Protein AF-A0A428QJS6-F1 (afdb_monomer_lite)

Radius of gyration: 20.83 Å; chains: 1; bounding box: 56×31×65 Å

Structure (mmCIF, N/CA/C/O backbone):
data_AF-A0A428QJS6-F1
#
_entry.id   AF-A0A428QJS6-F1
#
loop_
_atom_site.group_PDB
_atom_site.id
_atom_site.type_symbol
_atom_site.label_atom_id
_atom_site.label_alt_id
_atom_site.label_comp_id
_atom_site.label_asym_id
_atom_site.label_entity_id
_atom_site.label_seq_id
_atom_site.pdbx_PDB_ins_code
_atom_site.Cartn_x
_atom_site.Cartn_y
_atom_site.Cartn_z
_atom_site.occupancy
_atom_site.B_iso_or_equiv
_atom_site.auth_seq_id
_atom_site.auth_comp_id
_atom_site.auth_asym_id
_atom_site.auth_atom_id
_atom_site.pdbx_PDB_model_num
ATOM 1 N N . MET A 1 1 ? 18.950 1.962 33.961 1.00 38.38 1 MET A N 1
ATOM 2 C CA . MET A 1 1 ? 17.776 2.787 33.592 1.00 38.38 1 MET A CA 1
ATOM 3 C C . MET A 1 1 ? 16.625 1.883 33.140 1.00 38.38 1 MET A C 1
ATOM 5 O O . MET A 1 1 ? 16.664 1.344 32.053 1.00 38.38 1 MET A O 1
ATOM 9 N N . ASN A 1 2 ? 15.651 1.668 34.032 1.00 37.81 2 ASN A N 1
ATOM 10 C CA . ASN A 1 2 ? 14.217 1.417 33.795 1.00 37.81 2 ASN A CA 1
ATOM 11 C C . ASN A 1 2 ? 13.719 0.526 32.621 1.00 37.81 2 ASN A C 1
ATOM 13 O O . ASN A 1 2 ? 12.942 0.995 31.793 1.00 37.81 2 ASN A O 1
ATOM 17 N N . LEU A 1 3 ? 13.963 -0.793 32.650 1.00 33.34 3 LEU A N 1
ATOM 18 C CA . LEU A 1 3 ? 13.075 -1.746 31.943 1.00 33.34 3 LEU A CA 1
ATOM 19 C C . LEU A 1 3 ? 11.677 -1.827 32.600 1.00 33.34 3 LEU A C 1
ATOM 21 O O . LEU A 1 3 ? 10.661 -1.935 31.916 1.00 33.34 3 LEU A O 1
ATOM 25 N N . GLY A 1 4 ? 11.599 -1.681 33.929 1.00 30.77 4 GLY A N 1
ATOM 26 C CA . GLY A 1 4 ? 10.344 -1.799 34.688 1.00 30.77 4 GLY A CA 1
ATOM 27 C C . GLY A 1 4 ? 9.319 -0.675 34.464 1.00 30.77 4 GLY A C 1
ATOM 28 O O . GLY A 1 4 ? 8.125 -0.906 34.633 1.00 30.77 4 GLY A O 1
ATOM 29 N N . ARG A 1 5 ? 9.739 0.532 34.049 1.00 39.91 5 ARG A N 1
ATOM 30 C CA . ARG A 1 5 ? 8.800 1.616 33.679 1.00 39.91 5 ARG A CA 1
ATOM 31 C C . ARG A 1 5 ? 8.223 1.446 32.273 1.00 39.91 5 ARG A C 1
ATOM 33 O O . ARG A 1 5 ? 7.079 1.828 32.061 1.00 39.91 5 ARG A O 1
ATOM 40 N N . SER A 1 6 ? 8.982 0.869 31.337 1.00 42.78 6 SER A N 1
ATOM 41 C CA . SER A 1 6 ? 8.491 0.619 29.976 1.00 42.78 6 SER A CA 1
ATOM 42 C C . SER A 1 6 ? 7.460 -0.511 29.960 1.00 42.78 6 SER A C 1
ATOM 44 O O . SER A 1 6 ? 6.414 -0.369 29.340 1.00 42.78 6 SER A O 1
ATOM 46 N N . ALA A 1 7 ? 7.698 -1.582 30.729 1.00 39.28 7 ALA A N 1
ATOM 47 C CA . ALA A 1 7 ? 6.754 -2.692 30.867 1.00 39.28 7 ALA A CA 1
ATOM 48 C C . ALA A 1 7 ? 5.423 -2.277 31.529 1.00 39.28 7 ALA A C 1
ATOM 50 O O . ALA A 1 7 ? 4.364 -2.693 31.068 1.00 39.28 7 ALA A O 1
ATOM 51 N N . LYS A 1 8 ? 5.459 -1.404 32.552 1.00 44.09 8 LYS A N 1
ATOM 52 C CA . LYS A 1 8 ? 4.241 -0.839 33.166 1.00 44.09 8 LYS A CA 1
ATOM 53 C C . LYS A 1 8 ? 3.426 0.002 32.179 1.00 44.09 8 LYS A C 1
ATOM 55 O O . LYS A 1 8 ? 2.219 -0.162 32.102 1.00 44.09 8 LYS A O 1
ATOM 60 N N . ARG A 1 9 ? 4.087 0.828 31.360 1.00 48.72 9 ARG A N 1
ATOM 61 C CA . ARG A 1 9 ? 3.408 1.668 30.360 1.00 48.72 9 ARG A CA 1
ATOM 62 C C . ARG A 1 9 ? 2.774 0.845 29.232 1.00 48.72 9 ARG A C 1
ATOM 64 O O . ARG A 1 9 ? 1.701 1.197 28.767 1.00 48.72 9 ARG A O 1
ATOM 71 N N . CYS A 1 10 ? 3.401 -0.261 28.819 1.00 44.59 10 CYS A N 1
ATOM 72 C CA . CYS A 1 10 ? 2.814 -1.192 27.846 1.00 44.59 10 CYS A CA 1
ATOM 73 C C . CYS A 1 10 ? 1.622 -1.982 28.419 1.00 44.59 10 CYS A C 1
ATOM 75 O O . CYS A 1 10 ? 0.686 -2.279 27.678 1.00 44.59 10 CYS A O 1
ATOM 77 N N . GLN A 1 11 ? 1.616 -2.292 29.724 1.00 48.72 11 GLN A N 1
ATOM 78 C CA . GLN A 1 11 ? 0.458 -2.906 30.392 1.00 48.72 11 GLN A CA 1
ATOM 79 C C . GLN A 1 11 ? -0.760 -1.971 30.419 1.00 48.72 11 GLN A C 1
ATOM 81 O O . GLN A 1 11 ? -1.884 -2.447 30.256 1.00 48.72 11 GLN A O 1
ATOM 86 N N . ASP A 1 12 ? -0.543 -0.658 30.529 1.00 55.41 12 ASP A N 1
ATOM 87 C CA . ASP A 1 12 ? -1.625 0.331 30.534 1.00 55.41 12 ASP A CA 1
ATOM 88 C C . ASP A 1 12 ? -2.362 0.404 29.181 1.00 55.41 12 ASP A C 1
ATOM 90 O O . ASP A 1 12 ? -3.579 0.571 29.163 1.00 55.41 12 ASP A O 1
ATOM 94 N N . PHE A 1 13 ? -1.682 0.195 28.043 1.00 52.19 13 PHE A N 1
ATOM 95 C CA . PHE A 1 13 ? -2.299 0.271 26.703 1.00 52.19 13 PHE A CA 1
ATOM 96 C C . PHE A 1 13 ? -3.128 -0.959 26.301 1.00 52.19 13 PHE A C 1
ATOM 98 O O . PHE A 1 13 ? -3.977 -0.863 25.415 1.00 52.19 13 PHE A O 1
ATOM 105 N N . SER A 1 14 ? -2.930 -2.103 26.967 1.00 56.50 14 SER A N 1
ATOM 106 C CA . SER A 1 14 ? -3.796 -3.286 26.822 1.00 56.50 14 SER A CA 1
ATOM 107 C C . SER A 1 14 ? -5.027 -3.232 27.742 1.00 56.50 14 SER A C 1
ATOM 109 O O . SER A 1 14 ? -5.807 -4.190 27.794 1.00 56.50 14 SER A O 1
ATOM 111 N N . SER A 1 15 ? -5.205 -2.138 28.487 1.00 63.03 15 SER A N 1
ATOM 112 C CA . SER A 1 15 ? -6.344 -1.945 29.377 1.00 63.03 15 SER A CA 1
ATOM 113 C C . SER A 1 15 ? -7.667 -1.924 28.601 1.00 63.03 15 SER A C 1
ATOM 115 O O . SER A 1 15 ? -7.764 -1.366 27.506 1.00 63.03 15 SER A O 1
ATOM 117 N N . LYS A 1 16 ? -8.719 -2.504 29.195 1.00 68.19 16 LYS A N 1
ATOM 118 C CA . LYS A 1 16 ? -10.109 -2.389 28.706 1.00 68.19 16 LYS A CA 1
ATOM 119 C C . LYS A 1 16 ? -10.713 -1.002 28.968 1.00 68.19 16 LYS A C 1
ATOM 121 O O . LYS A 1 16 ? -11.878 -0.778 28.652 1.00 68.19 16 LYS A O 1
ATOM 126 N N . ASP A 1 17 ? -9.945 -0.095 29.569 1.00 80.12 17 ASP A N 1
ATOM 127 C CA . ASP A 1 17 ? -10.360 1.279 29.809 1.00 80.12 17 ASP A CA 1
ATOM 128 C C . ASP A 1 17 ? -10.734 1.975 28.488 1.00 80.12 17 ASP A C 1
ATOM 130 O O . ASP A 1 17 ? -9.981 1.991 27.510 1.00 80.12 17 ASP A O 1
ATOM 134 N N . THR A 1 18 ? -11.929 2.561 28.470 1.00 81.94 18 THR A N 1
ATOM 135 C CA . THR A 1 18 ? -12.506 3.230 27.301 1.00 81.94 18 THR A CA 1
ATOM 136 C C . THR A 1 18 ? -11.675 4.437 26.865 1.00 81.94 18 THR A C 1
ATOM 138 O O . THR A 1 18 ? -11.546 4.687 25.663 1.00 81.94 18 THR A O 1
ATOM 141 N N . GLN A 1 19 ? -11.070 5.168 27.809 1.00 84.06 19 GLN A N 1
ATOM 142 C CA . GLN A 1 19 ? -10.230 6.326 27.487 1.00 84.06 19 GLN A CA 1
ATOM 143 C C . GLN A 1 19 ? -8.942 5.895 26.784 1.00 84.06 19 GLN A C 1
ATOM 145 O O . GLN A 1 19 ? -8.570 6.474 25.763 1.00 84.06 19 GLN A O 1
ATOM 150 N N . VAL A 1 20 ? -8.312 4.826 27.276 1.00 84.81 20 VAL A N 1
ATOM 151 C CA . VAL A 1 20 ? -7.103 4.249 26.677 1.00 84.81 20 VAL A CA 1
ATOM 152 C C . VAL A 1 20 ? -7.388 3.755 25.260 1.00 84.81 20 VAL A C 1
ATOM 154 O O . VAL A 1 20 ? -6.660 4.111 24.340 1.00 84.81 20 VAL A O 1
ATOM 157 N N . GLN A 1 21 ? -8.475 3.007 25.044 1.00 84.19 21 GLN A N 1
ATOM 158 C CA . GLN A 1 21 ? -8.829 2.512 23.705 1.00 84.19 21 GLN A CA 1
ATOM 159 C C . GLN A 1 21 ? -9.142 3.644 22.719 1.00 84.19 21 GLN A C 1
ATOM 161 O O . GLN A 1 21 ? -8.779 3.570 21.546 1.00 84.19 21 GLN A O 1
ATOM 166 N N . THR A 1 22 ? -9.783 4.713 23.193 1.00 87.25 22 THR A N 1
ATOM 167 C CA . THR A 1 22 ? -10.065 5.900 22.374 1.00 87.25 22 THR A CA 1
ATOM 168 C C . THR A 1 22 ? -8.779 6.617 21.981 1.00 87.25 22 THR A C 1
ATOM 170 O O . THR A 1 22 ? -8.604 6.949 20.810 1.00 87.25 22 THR A O 1
ATOM 173 N N . LEU A 1 23 ? -7.845 6.789 22.919 1.00 89.81 23 LEU A N 1
ATOM 174 C CA . LEU A 1 23 ? -6.546 7.392 22.633 1.00 89.81 23 LEU A CA 1
ATOM 175 C C . LEU A 1 23 ? -5.709 6.524 21.683 1.00 89.81 23 LEU A C 1
ATOM 177 O O . LEU A 1 23 ? -5.082 7.060 20.770 1.00 89.81 23 LEU A O 1
ATOM 181 N N . THR A 1 24 ? -5.735 5.198 21.845 1.00 90.44 24 THR A N 1
ATOM 182 C CA . THR A 1 24 ? -5.070 4.258 20.931 1.00 90.44 24 THR A CA 1
ATOM 183 C C . THR A 1 24 ? -5.625 4.397 19.515 1.00 90.44 24 THR A C 1
ATOM 185 O O . THR A 1 24 ? -4.855 4.591 18.578 1.00 90.44 24 THR A O 1
ATOM 188 N N . ARG A 1 25 ? -6.956 4.378 19.349 1.00 90.12 25 ARG A N 1
ATOM 189 C CA . ARG A 1 25 ? -7.610 4.583 18.045 1.00 90.12 25 ARG A CA 1
ATOM 190 C C . ARG A 1 25 ? -7.229 5.921 17.421 1.00 90.12 25 ARG A C 1
ATOM 192 O O . ARG A 1 25 ? -6.793 5.939 16.275 1.00 90.12 25 ARG A O 1
ATOM 199 N N . LEU A 1 26 ? -7.321 7.012 18.184 1.00 90.50 26 LEU A N 1
ATOM 200 C CA . LEU A 1 26 ? -6.940 8.347 17.720 1.00 90.50 26 LEU A CA 1
ATOM 201 C C . LEU A 1 26 ? -5.473 8.402 17.276 1.00 90.50 26 LEU A C 1
ATOM 203 O O . LEU A 1 26 ? -5.166 8.993 16.247 1.00 90.50 26 LEU A O 1
ATOM 207 N N . SER A 1 27 ? -4.575 7.748 18.013 1.00 93.12 27 SER A N 1
ATOM 208 C CA . SER A 1 27 ? -3.149 7.701 17.665 1.00 93.12 27 SER A CA 1
ATOM 209 C C . SER A 1 27 ? -2.921 7.022 16.313 1.00 93.12 27 SER A C 1
ATOM 211 O O . SER A 1 27 ? -2.180 7.547 15.485 1.00 93.12 27 SER A O 1
ATOM 213 N N . TRP A 1 28 ? -3.611 5.905 16.052 1.00 94.00 28 TRP A N 1
ATOM 214 C CA . TRP A 1 28 ? -3.568 5.220 14.757 1.00 94.00 28 TRP A CA 1
ATOM 215 C C . TRP A 1 28 ? -4.181 6.050 13.622 1.00 94.00 28 TRP A C 1
ATOM 217 O O . TRP A 1 28 ? -3.634 6.065 12.521 1.00 94.00 28 TRP A O 1
ATOM 227 N N . VAL A 1 29 ? -5.267 6.789 13.883 1.00 91.56 29 VAL A N 1
ATOM 228 C CA . VAL A 1 29 ? -5.860 7.730 12.911 1.00 91.56 29 VAL A CA 1
ATOM 229 C C . VAL A 1 29 ? -4.850 8.802 12.515 1.00 91.56 29 VAL A C 1
ATOM 231 O O . VAL A 1 29 ? -4.599 9.009 11.329 1.00 91.56 29 VAL A O 1
ATOM 234 N N . CYS A 1 30 ? -4.251 9.463 13.509 1.00 93.00 30 CYS A N 1
ATOM 235 C CA . CYS A 1 30 ? -3.244 10.496 13.293 1.00 93.00 30 CYS A CA 1
ATOM 236 C C . CYS A 1 30 ? -2.036 9.946 12.530 1.00 93.00 30 CYS A C 1
ATOM 238 O O . CYS A 1 30 ? -1.540 10.617 11.633 1.00 93.00 30 CYS A O 1
ATOM 240 N N . PHE A 1 31 ? -1.601 8.722 12.837 1.00 93.88 31 PHE A N 1
ATOM 241 C CA . PHE A 1 31 ? -0.522 8.059 12.109 1.00 93.88 31 PHE A CA 1
ATOM 242 C C . PHE A 1 31 ? -0.857 7.821 10.632 1.00 93.88 31 PHE A C 1
ATOM 244 O O . PHE A 1 31 ? -0.014 8.098 9.779 1.00 93.88 31 PHE A O 1
ATOM 251 N N . ILE A 1 32 ? -2.067 7.343 10.309 1.00 91.56 32 ILE A N 1
ATOM 252 C CA . ILE A 1 32 ? -2.485 7.156 8.910 1.00 91.56 32 ILE A CA 1
ATOM 253 C C . ILE A 1 32 ? -2.477 8.496 8.175 1.00 91.56 32 ILE A C 1
ATOM 255 O O . ILE A 1 32 ? -1.892 8.587 7.099 1.00 91.56 32 ILE A O 1
ATOM 259 N N . LEU A 1 33 ? -3.091 9.527 8.765 1.00 90.12 33 LEU A N 1
ATOM 260 C CA . LEU A 1 33 ? -3.184 10.855 8.157 1.00 90.12 33 LEU A CA 1
ATOM 261 C C . LEU A 1 33 ? -1.804 11.486 7.954 1.00 90.12 33 LEU A C 1
ATOM 263 O O . LEU A 1 33 ? -1.519 11.986 6.870 1.00 90.12 33 LEU A O 1
ATOM 267 N N . GLU A 1 34 ? -0.938 11.440 8.969 1.00 92.31 34 GLU A N 1
ATOM 268 C CA . GLU A 1 34 ? 0.428 11.949 8.844 1.00 92.31 34 GLU A CA 1
ATOM 269 C C . GLU A 1 34 ? 1.202 11.168 7.777 1.00 92.31 34 GLU A C 1
ATOM 271 O O . GLU A 1 34 ? 1.864 11.778 6.946 1.00 92.31 34 GLU A O 1
ATOM 276 N N . SER A 1 35 ? 1.082 9.839 7.743 1.00 90.81 35 SER A N 1
ATOM 277 C CA . SER A 1 35 ? 1.769 9.018 6.740 1.00 90.81 35 SER A CA 1
ATOM 278 C C . SER A 1 35 ? 1.283 9.294 5.312 1.00 90.81 35 SER A C 1
ATOM 280 O O . SER A 1 35 ? 2.092 9.267 4.390 1.00 90.81 35 SER A O 1
ATOM 282 N N . ASP A 1 36 ? -0.013 9.567 5.113 1.00 87.81 36 ASP A N 1
ATOM 283 C CA . ASP A 1 36 ? -0.556 10.021 3.823 1.00 87.81 36 ASP A CA 1
ATOM 284 C C . ASP A 1 36 ? 0.060 11.369 3.415 1.00 87.81 36 ASP A C 1
ATOM 286 O O . ASP A 1 36 ? 0.574 11.504 2.307 1.00 87.81 36 ASP A O 1
ATOM 290 N N . ILE A 1 37 ? 0.099 12.340 4.333 1.00 87.81 37 ILE A N 1
ATOM 291 C CA . ILE A 1 37 ? 0.684 13.662 4.070 1.00 87.81 37 ILE A CA 1
ATOM 292 C C . ILE A 1 37 ? 2.180 13.555 3.758 1.00 87.81 37 ILE A C 1
ATOM 294 O O . ILE A 1 37 ? 2.646 14.188 2.818 1.00 87.81 37 ILE A O 1
ATOM 298 N N . LEU A 1 38 ? 2.938 12.762 4.518 1.00 87.12 38 LEU A N 1
ATOM 299 C CA . LEU A 1 38 ? 4.385 12.605 4.333 1.00 87.12 38 LEU A CA 1
ATOM 300 C C . LEU A 1 38 ? 4.753 11.895 3.025 1.00 87.12 38 LEU A C 1
ATOM 302 O O . LEU A 1 38 ? 5.845 12.115 2.505 1.00 87.12 38 LEU A O 1
ATOM 306 N N . ALA A 1 39 ? 3.872 11.038 2.501 1.00 82.25 39 ALA A N 1
ATOM 307 C CA . ALA A 1 39 ? 4.089 10.377 1.217 1.00 82.25 39 ALA A CA 1
ATOM 308 C C . ALA A 1 39 ? 3.960 11.351 0.029 1.00 82.25 39 ALA A C 1
ATOM 310 O O . ALA A 1 39 ? 4.585 11.133 -1.008 1.00 82.25 39 ALA A O 1
ATOM 311 N N . GLU A 1 40 ? 3.177 12.422 0.182 1.00 81.06 40 GLU A N 1
ATOM 312 C CA . GLU A 1 40 ? 2.922 13.420 -0.867 1.00 81.06 40 GLU A CA 1
ATOM 313 C C . GLU A 1 40 ? 3.739 14.708 -0.685 1.00 81.06 40 GLU A C 1
ATOM 315 O O . GLU A 1 40 ? 4.141 15.345 -1.660 1.00 81.06 40 GLU A O 1
ATOM 320 N N . PHE A 1 41 ? 4.007 15.095 0.562 1.00 83.00 41 PHE A N 1
ATOM 321 C CA . PHE A 1 41 ? 4.613 16.369 0.923 1.00 83.00 41 PHE A CA 1
ATOM 322 C C . PHE A 1 41 ? 5.791 16.173 1.876 1.00 83.00 41 P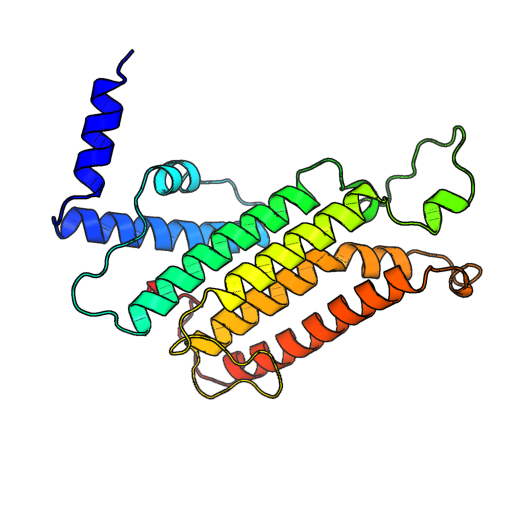HE A C 1
ATOM 324 O O . PHE A 1 41 ? 5.714 15.446 2.863 1.00 83.00 41 PHE A O 1
ATOM 331 N N . ASN A 1 42 ? 6.868 16.929 1.653 1.00 79.94 42 ASN A N 1
ATOM 332 C CA . ASN A 1 42 ? 8.038 16.937 2.534 1.00 79.94 42 ASN A CA 1
ATOM 333 C C . ASN A 1 42 ? 7.786 17.778 3.803 1.00 79.94 42 ASN A C 1
ATOM 335 O O . ASN A 1 42 ? 8.345 18.863 3.972 1.00 79.94 42 ASN A O 1
ATOM 339 N N . GLN A 1 43 ? 6.879 17.308 4.660 1.00 85.69 43 GLN A N 1
ATOM 340 C CA . GLN A 1 43 ? 6.531 17.932 5.938 1.00 85.69 43 GLN A CA 1
ATOM 341 C C . GLN A 1 43 ? 7.390 17.377 7.090 1.00 85.69 43 GLN A C 1
ATOM 343 O O . GLN A 1 43 ? 7.883 16.249 7.015 1.00 85.69 43 GLN A O 1
ATOM 348 N N . PRO A 1 44 ? 7.589 18.143 8.178 1.00 87.44 44 PRO A N 1
ATOM 349 C CA . PRO A 1 44 ? 8.265 17.630 9.365 1.00 87.44 44 PRO A CA 1
ATOM 350 C C . PRO A 1 44 ? 7.416 16.555 10.060 1.00 87.44 44 PRO A C 1
ATOM 352 O O . PRO A 1 44 ? 6.207 16.716 10.220 1.00 87.44 44 PRO A O 1
ATOM 355 N N . ARG A 1 45 ? 8.059 15.477 10.524 1.00 87.69 45 ARG A N 1
ATOM 356 C CA . ARG A 1 45 ? 7.394 14.413 11.296 1.00 87.69 45 ARG A CA 1
ATOM 357 C C . ARG A 1 45 ? 7.056 14.899 12.707 1.00 87.69 45 ARG A C 1
ATOM 359 O O . ARG A 1 45 ? 7.927 15.451 13.381 1.00 87.69 45 ARG A O 1
ATOM 366 N N . SER A 1 46 ? 5.844 14.629 13.197 1.00 92.31 46 SER A N 1
ATOM 367 C CA . SER A 1 46 ? 5.469 14.920 14.594 1.00 92.31 46 SER A CA 1
ATOM 368 C C . SER A 1 46 ? 6.072 13.938 15.604 1.00 92.31 46 SER A C 1
ATOM 370 O O . SER A 1 46 ? 6.163 14.243 16.793 1.00 92.31 46 SER A O 1
ATOM 372 N N . GLY A 1 47 ? 6.473 12.749 15.140 1.00 90.31 47 GLY A N 1
ATOM 373 C CA . GLY A 1 47 ? 6.931 11.645 15.985 1.00 90.31 47 GLY A CA 1
ATOM 374 C C . GLY A 1 47 ? 5.822 10.677 16.411 1.00 90.31 47 GLY A C 1
ATOM 375 O O . GLY A 1 47 ? 6.079 9.821 17.257 1.00 90.31 47 GLY A O 1
ATOM 376 N N . ILE A 1 48 ? 4.614 10.768 15.831 1.00 92.88 48 ILE A N 1
ATOM 377 C CA . ILE A 1 48 ? 3.507 9.830 16.101 1.00 92.88 48 ILE A CA 1
ATOM 378 C C . ILE A 1 48 ? 3.879 8.373 15.790 1.00 92.88 48 ILE A C 1
ATOM 380 O O . ILE A 1 48 ? 3.445 7.474 16.503 1.00 92.88 48 ILE A O 1
ATOM 384 N N . GLU A 1 49 ? 4.742 8.145 14.797 1.00 90.88 49 GLU A N 1
ATOM 385 C CA . GLU A 1 49 ? 5.315 6.835 14.454 1.00 90.88 49 GLU A CA 1
ATOM 386 C C . GLU A 1 49 ? 5.955 6.153 15.680 1.00 90.88 49 GLU A C 1
ATOM 388 O O . GLU A 1 49 ? 5.607 5.029 16.031 1.00 90.88 49 GLU A O 1
ATOM 393 N N . LEU A 1 50 ? 6.770 6.891 16.447 1.00 90.50 50 LEU A N 1
ATOM 394 C CA . LEU A 1 50 ? 7.427 6.386 17.663 1.00 90.50 50 LEU A CA 1
ATOM 395 C C . LEU A 1 50 ? 6.446 6.064 18.800 1.00 90.50 50 LEU A C 1
ATOM 397 O O . LEU A 1 50 ? 6.803 5.355 19.753 1.00 90.50 50 LEU A O 1
ATOM 401 N N . LEU A 1 51 ? 5.254 6.666 18.760 1.00 90.19 51 LEU A N 1
ATOM 402 C CA . LEU A 1 51 ? 4.177 6.372 19.693 1.00 90.19 51 LEU A CA 1
ATOM 403 C C . LEU A 1 51 ? 3.450 5.098 19.265 1.00 90.19 51 LEU A C 1
ATOM 405 O O . LEU A 1 51 ? 3.344 4.190 20.086 1.00 90.19 51 LEU A O 1
ATOM 409 N N . VAL A 1 52 ? 2.981 5.020 18.013 1.00 92.31 52 VAL A N 1
ATOM 410 C CA . VAL A 1 52 ? 2.192 3.876 17.524 1.00 92.31 52 VAL A CA 1
ATOM 411 C C . VAL A 1 52 ? 2.983 2.573 17.505 1.00 92.31 52 VAL A C 1
ATOM 413 O O . VAL A 1 52 ? 2.404 1.538 17.812 1.00 92.31 52 VAL A O 1
ATOM 416 N N . ASP A 1 53 ? 4.305 2.623 17.315 1.00 89.94 53 ASP A N 1
ATOM 417 C CA . ASP A 1 53 ? 5.199 1.458 17.439 1.00 89.94 53 ASP A CA 1
ATOM 418 C C . ASP A 1 53 ? 5.118 0.765 18.810 1.00 89.94 53 ASP A C 1
ATOM 420 O O . ASP A 1 53 ? 5.464 -0.408 18.959 1.00 89.94 53 ASP A O 1
ATOM 424 N N . LYS A 1 54 ? 4.683 1.493 19.844 1.00 89.19 54 LYS A N 1
ATOM 425 C CA . LYS A 1 54 ? 4.537 0.986 21.217 1.00 89.19 54 LYS A CA 1
ATOM 426 C C . LYS A 1 54 ? 3.090 0.674 21.579 1.00 89.19 54 LYS A C 1
ATOM 428 O O . LYS A 1 54 ? 2.841 0.196 22.689 1.00 89.19 54 LYS A O 1
ATOM 433 N N . LEU A 1 55 ? 2.144 0.979 20.695 1.00 89.12 55 LEU A N 1
ATOM 434 C CA . LEU A 1 55 ? 0.726 0.752 20.919 1.00 89.12 55 LEU A CA 1
ATOM 435 C C . LEU A 1 55 ? 0.305 -0.606 20.347 1.00 89.12 55 LEU A C 1
ATOM 437 O O . LEU A 1 55 ? 0.792 -1.021 19.297 1.00 89.12 55 LEU A O 1
ATOM 441 N N . PRO A 1 56 ? -0.639 -1.304 20.998 1.00 89.38 56 PRO A N 1
ATOM 442 C CA . PRO A 1 56 ? -1.304 -2.422 20.354 1.00 89.38 56 PRO A CA 1
ATOM 443 C C . PRO A 1 56 ? -2.147 -1.922 19.171 1.00 89.38 56 PRO A C 1
ATOM 445 O O . PRO A 1 56 ? -2.565 -0.758 19.126 1.00 89.38 56 PRO A O 1
ATOM 448 N N . PHE A 1 57 ? -2.464 -2.829 18.244 1.00 87.50 57 PHE A N 1
ATOM 449 C CA . PHE A 1 57 ? -3.508 -2.569 17.255 1.00 87.50 57 PHE A CA 1
ATOM 450 C C . PHE A 1 57 ? -4.820 -2.182 17.960 1.00 87.50 57 PHE A C 1
ATOM 452 O O . PHE A 1 57 ? -5.117 -2.707 19.042 1.00 87.50 57 PHE A O 1
ATOM 459 N N . PRO A 1 58 ? -5.612 -1.266 17.377 1.00 87.88 58 PRO A N 1
ATOM 460 C CA . PRO A 1 58 ? -6.805 -0.772 18.036 1.00 87.88 58 PRO A CA 1
ATOM 461 C C . PRO A 1 58 ? -7.827 -1.892 18.233 1.00 87.88 58 PRO A C 1
ATOM 463 O O . PRO A 1 58 ? -8.192 -2.605 17.299 1.00 87.88 58 PRO A O 1
ATOM 466 N N . ASN A 1 59 ? -8.309 -2.030 19.467 1.00 83.56 59 ASN A N 1
ATOM 467 C CA . ASN A 1 59 ? -9.346 -2.988 19.811 1.00 83.56 59 ASN A CA 1
ATOM 468 C C . ASN A 1 59 ? -10.698 -2.275 19.863 1.00 83.56 59 ASN A C 1
ATOM 470 O O . ASN A 1 59 ? -10.890 -1.324 20.621 1.00 83.56 59 ASN A O 1
ATOM 474 N N . TYR A 1 60 ? -11.650 -2.742 19.065 1.00 80.81 60 TYR A N 1
ATOM 475 C CA . TYR A 1 60 ? -12.984 -2.151 18.991 1.00 80.81 60 TYR A CA 1
ATOM 476 C C . TYR A 1 60 ? -14.002 -2.796 19.938 1.00 80.81 60 TYR A C 1
ATOM 478 O O . TYR A 1 60 ? -15.077 -2.241 20.143 1.00 80.81 60 TYR A O 1
ATOM 486 N N . GLY A 1 61 ? -13.647 -3.910 20.584 1.00 74.75 61 GLY A N 1
ATOM 487 C CA . GLY A 1 61 ? -14.570 -4.685 21.407 1.00 74.75 61 GLY A CA 1
ATOM 488 C C . GLY A 1 61 ? -15.730 -5.285 20.599 1.00 74.75 61 GLY A C 1
ATOM 489 O O . GLY A 1 61 ? -15.968 -4.944 19.442 1.00 74.75 61 GLY A O 1
ATOM 490 N N . GLY A 1 62 ? -16.466 -6.204 21.224 1.00 73.75 62 GLY A N 1
ATOM 491 C CA . GLY A 1 62 ? -17.625 -6.841 20.597 1.00 73.75 62 GLY A CA 1
ATOM 492 C C . GLY A 1 62 ? -17.279 -7.839 19.477 1.00 73.75 62 GLY A C 1
ATOM 493 O O . GLY A 1 62 ? -16.114 -8.203 19.299 1.00 73.75 62 GLY A O 1
ATOM 494 N N . PRO A 1 63 ? -18.296 -8.349 18.760 1.00 76.56 63 PRO A N 1
ATOM 495 C CA . PRO A 1 63 ? -18.094 -9.249 17.628 1.00 76.56 63 PRO A CA 1
ATOM 496 C C . PRO A 1 63 ? -17.408 -8.524 16.461 1.00 76.56 63 PRO A C 1
ATOM 498 O O . PRO A 1 63 ? -17.524 -7.306 16.316 1.00 76.56 63 PRO A O 1
ATOM 501 N N . ALA A 1 64 ? -16.709 -9.279 15.608 1.00 77.19 64 ALA A N 1
ATOM 502 C CA . ALA A 1 64 ? -16.053 -8.737 14.422 1.00 77.19 64 ALA A CA 1
ATOM 503 C C . ALA A 1 64 ? -17.084 -8.072 13.490 1.00 77.19 64 ALA A C 1
ATOM 505 O O . ALA A 1 64 ? -17.875 -8.745 12.833 1.00 77.19 64 ALA A O 1
ATOM 506 N N . CYS A 1 65 ? -17.080 -6.740 13.459 1.00 85.88 65 CYS A N 1
ATOM 507 C CA . CYS A 1 65 ? -17.891 -5.929 12.558 1.00 85.88 65 CYS A CA 1
ATOM 508 C C . CYS A 1 65 ? -17.052 -5.552 11.323 1.00 85.88 65 CYS A C 1
ATOM 510 O O . CYS A 1 65 ? -15.878 -5.205 11.498 1.00 85.88 65 CYS A O 1
ATOM 512 N N . PRO A 1 66 ? -17.614 -5.557 10.097 1.00 88.19 66 PRO A N 1
ATOM 513 C CA . PRO A 1 66 ? -16.882 -5.180 8.885 1.00 88.19 66 PRO A CA 1
ATOM 514 C C . PRO A 1 66 ? -16.176 -3.821 8.972 1.00 88.19 66 PRO A C 1
ATOM 516 O O . PRO A 1 66 ? -15.037 -3.704 8.533 1.00 88.19 66 PRO A O 1
ATOM 519 N N . SER A 1 67 ? -16.790 -2.812 9.602 1.00 87.19 67 SER A N 1
ATOM 520 C CA . SER A 1 67 ? -16.180 -1.483 9.771 1.00 87.19 67 SER A CA 1
ATOM 521 C C . SER A 1 67 ? -14.849 -1.535 10.530 1.00 87.19 67 SER A C 1
ATOM 523 O O . SER A 1 67 ? -13.871 -0.929 10.102 1.00 87.19 67 SER A O 1
ATOM 525 N N . HIS A 1 68 ? -14.780 -2.305 11.619 1.00 88.50 68 HIS A N 1
ATOM 526 C CA . HIS A 1 68 ? -13.560 -2.466 12.413 1.00 88.50 68 HIS A CA 1
ATOM 527 C C . HIS A 1 68 ? -12.473 -3.210 11.631 1.00 88.50 68 HIS A C 1
ATOM 529 O O . HIS A 1 68 ? -11.297 -2.859 11.715 1.00 88.50 68 HIS A O 1
ATOM 535 N N . LEU A 1 69 ? -12.867 -4.216 10.842 1.00 91.19 69 LEU A N 1
ATOM 536 C CA . LEU A 1 69 ? -11.945 -4.948 9.975 1.00 91.19 69 LEU A CA 1
ATOM 537 C C . LEU A 1 69 ? -11.351 -4.033 8.899 1.00 91.19 69 LEU A C 1
ATOM 539 O O . LEU A 1 69 ? -10.146 -4.091 8.672 1.00 91.19 69 LEU A O 1
ATOM 543 N N . TYR A 1 70 ? -12.154 -3.148 8.299 1.00 91.56 70 TYR A N 1
ATOM 544 C CA . TYR A 1 70 ? -11.658 -2.157 7.342 1.00 91.56 70 TYR A CA 1
ATOM 545 C C . TYR A 1 70 ? -10.627 -1.209 7.960 1.00 91.56 70 TYR A C 1
ATOM 547 O O . TYR A 1 70 ? -9.612 -0.934 7.326 1.00 91.56 70 TYR A O 1
ATOM 555 N N . VAL A 1 71 ? -10.830 -0.744 9.200 1.00 89.94 71 VAL A N 1
ATOM 556 C CA . VAL A 1 71 ? -9.833 0.113 9.867 1.00 89.94 71 VAL A CA 1
ATOM 557 C C . VAL A 1 71 ? -8.521 -0.636 10.098 1.00 89.94 71 VAL A C 1
ATOM 559 O O . VAL A 1 71 ? -7.452 -0.104 9.807 1.00 89.94 71 VAL A O 1
ATOM 562 N N . LEU A 1 72 ? -8.577 -1.881 10.574 1.00 92.62 72 LEU A N 1
ATOM 563 C CA . LEU A 1 72 ? -7.376 -2.700 10.768 1.00 92.62 72 LEU A CA 1
ATOM 564 C C . LEU A 1 72 ? -6.660 -2.991 9.441 1.00 92.62 72 LEU A C 1
ATOM 566 O O . LEU A 1 72 ? -5.430 -2.912 9.371 1.00 92.62 72 LEU A O 1
ATOM 570 N N . ALA A 1 73 ? -7.421 -3.273 8.382 1.00 94.38 73 ALA A N 1
ATOM 571 C CA . ALA A 1 73 ? -6.891 -3.463 7.039 1.00 94.38 73 ALA A CA 1
ATOM 572 C C . ALA A 1 73 ? -6.194 -2.192 6.528 1.00 94.38 73 ALA A C 1
ATOM 574 O O . ALA A 1 73 ? -5.061 -2.286 6.068 1.00 94.38 73 ALA A O 1
ATOM 575 N N . GLU A 1 74 ? -6.787 -1.008 6.699 1.00 92.31 74 GLU A N 1
ATOM 576 C CA . GLU A 1 74 ? -6.161 0.273 6.333 1.00 92.31 74 GLU A CA 1
ATOM 577 C C . GLU A 1 74 ? -4.881 0.558 7.134 1.00 92.31 74 GLU A C 1
ATOM 579 O O . GLU A 1 74 ? -3.882 0.980 6.550 1.00 92.31 74 GLU A O 1
ATOM 584 N N . ILE A 1 75 ? -4.860 0.279 8.446 1.00 93.69 75 ILE A N 1
ATOM 585 C CA . ILE A 1 75 ? -3.639 0.417 9.263 1.00 93.69 75 ILE A CA 1
ATOM 586 C C . ILE A 1 75 ? -2.537 -0.497 8.719 1.00 93.69 75 ILE A C 1
ATOM 588 O O . ILE A 1 75 ? -1.417 -0.049 8.478 1.00 93.69 75 ILE A O 1
ATOM 592 N N . SER A 1 76 ? -2.848 -1.779 8.508 1.00 95.06 76 SER A N 1
ATOM 593 C CA . SER A 1 76 ? -1.865 -2.751 8.016 1.00 95.06 76 SER A CA 1
ATOM 594 C C . SER A 1 76 ? -1.372 -2.424 6.601 1.00 95.06 76 SER A C 1
ATOM 596 O O . SER A 1 76 ? -0.170 -2.500 6.348 1.00 95.06 76 SER A O 1
ATOM 598 N N . ALA A 1 77 ? -2.265 -1.969 5.713 1.00 94.88 77 ALA A N 1
ATOM 599 C CA . ALA A 1 77 ? -1.908 -1.476 4.389 1.00 94.88 77 ALA A CA 1
ATOM 600 C C . ALA A 1 77 ? -0.945 -0.296 4.507 1.00 94.88 77 ALA A C 1
ATOM 602 O O . ALA 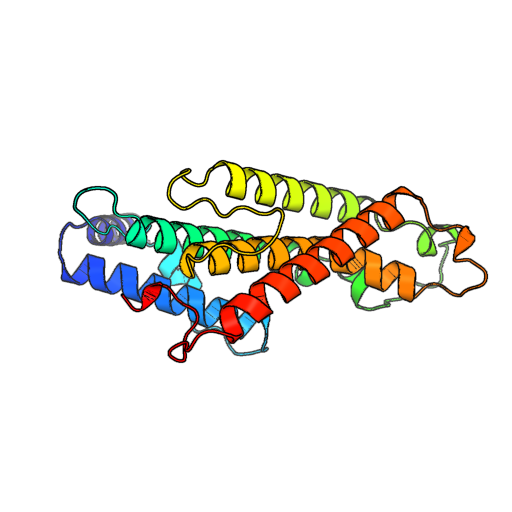A 1 77 ? 0.091 -0.277 3.850 1.00 94.88 77 ALA A O 1
ATOM 603 N N . ARG A 1 78 ? -1.239 0.672 5.387 1.00 93.94 78 ARG A N 1
ATOM 604 C CA . ARG A 1 78 ? -0.379 1.841 5.579 1.00 93.94 78 ARG A CA 1
ATOM 605 C C . ARG A 1 78 ? 1.020 1.472 6.045 1.00 93.94 78 ARG A C 1
ATOM 607 O O . ARG A 1 78 ? 1.989 1.989 5.501 1.00 93.94 78 ARG A O 1
ATOM 614 N N . LEU A 1 79 ? 1.132 0.581 7.025 1.00 94.38 79 LEU A N 1
ATOM 615 C CA . LEU A 1 79 ? 2.430 0.109 7.507 1.00 94.38 79 LEU A CA 1
ATOM 616 C C . LEU A 1 79 ? 3.238 -0.540 6.374 1.00 94.38 79 LEU A C 1
ATOM 618 O O . LEU A 1 79 ? 4.428 -0.256 6.226 1.00 94.38 79 LEU A O 1
ATOM 622 N N . LEU A 1 80 ? 2.584 -1.350 5.535 1.00 95.56 80 LEU A N 1
ATOM 623 C CA . LEU A 1 80 ? 3.219 -1.946 4.363 1.00 95.56 80 LEU A CA 1
ATOM 624 C C . LEU A 1 80 ? 3.644 -0.887 3.335 1.00 95.56 80 LEU A C 1
ATOM 626 O O . LEU A 1 80 ? 4.777 -0.936 2.864 1.00 95.56 80 LEU A O 1
ATOM 630 N N . LEU A 1 81 ? 2.789 0.092 3.020 1.00 93.25 81 LEU A N 1
ATOM 631 C CA . LEU A 1 81 ? 3.143 1.194 2.118 1.00 93.25 81 LEU A CA 1
ATOM 632 C C . LEU A 1 81 ? 4.349 1.979 2.650 1.00 93.25 81 LEU A C 1
ATOM 634 O O . LEU A 1 81 ? 5.287 2.227 1.898 1.00 93.25 81 LEU A O 1
ATOM 638 N N . ASN A 1 82 ? 4.378 2.317 3.941 1.00 92.06 82 ASN A N 1
ATOM 639 C CA . ASN A 1 82 ? 5.511 3.019 4.548 1.00 92.06 82 ASN A CA 1
ATOM 640 C C . ASN A 1 82 ? 6.810 2.207 4.413 1.00 92.06 82 ASN A C 1
ATOM 642 O O . ASN A 1 82 ? 7.857 2.765 4.081 1.00 92.06 82 ASN A O 1
ATOM 646 N N . ARG A 1 83 ? 6.739 0.882 4.597 1.00 92.50 83 ARG A N 1
ATOM 647 C CA . ARG A 1 83 ? 7.872 -0.022 4.365 1.00 92.50 83 ARG A CA 1
ATOM 648 C C . ARG A 1 83 ? 8.311 -0.028 2.899 1.00 92.50 83 ARG A C 1
ATOM 650 O O . ARG A 1 83 ? 9.506 0.091 2.647 1.00 92.50 83 ARG A O 1
ATOM 657 N N . ILE A 1 84 ? 7.376 -0.131 1.951 1.00 92.19 84 ILE A N 1
ATOM 658 C CA . ILE A 1 84 ? 7.657 -0.053 0.507 1.00 92.19 84 ILE A CA 1
ATOM 659 C C . ILE A 1 84 ? 8.386 1.258 0.192 1.00 92.19 84 ILE A C 1
ATOM 661 O O . ILE A 1 84 ? 9.453 1.240 -0.419 1.00 92.19 84 ILE A O 1
ATOM 665 N N . HIS A 1 85 ? 7.861 2.389 0.670 1.00 87.62 85 HIS A N 1
ATOM 666 C CA . HIS A 1 85 ? 8.475 3.697 0.463 1.00 87.62 85 HIS A CA 1
ATOM 667 C C . HIS A 1 85 ? 9.892 3.770 1.047 1.00 87.62 85 HIS A C 1
ATOM 669 O O . HIS A 1 85 ? 10.811 4.222 0.368 1.00 87.62 85 HIS A O 1
ATOM 675 N N . HIS A 1 86 ? 10.105 3.286 2.272 1.00 86.38 86 HIS A N 1
ATOM 676 C CA . HIS A 1 86 ? 11.430 3.283 2.895 1.00 86.38 86 HIS A CA 1
ATOM 677 C C . HIS A 1 86 ? 12.430 2.386 2.141 1.00 86.38 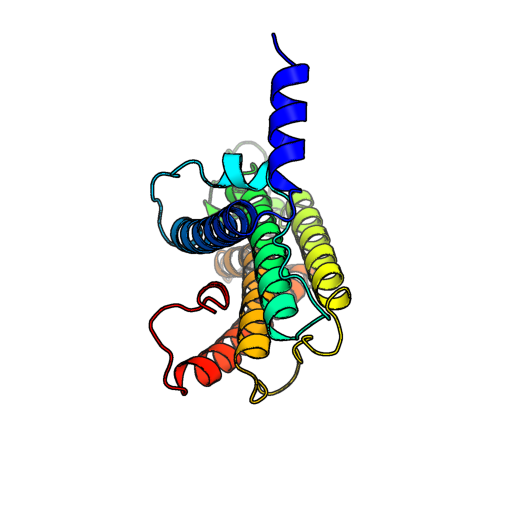86 HIS A C 1
ATOM 679 O O . HIS A 1 86 ? 13.577 2.774 1.911 1.00 86.38 86 HIS A O 1
ATOM 685 N N . SER A 1 87 ? 12.006 1.194 1.714 1.00 86.88 87 SER A N 1
ATOM 686 C CA . SER A 1 87 ? 12.850 0.261 0.955 1.00 86.88 87 SER A CA 1
ATOM 687 C C . SER A 1 87 ? 13.240 0.784 -0.430 1.00 86.88 87 SER A C 1
ATOM 689 O O . SER A 1 87 ? 14.316 0.444 -0.918 1.00 86.88 87 SER A O 1
ATOM 691 N N . LEU A 1 88 ? 12.394 1.599 -1.066 1.00 83.31 88 LEU A N 1
ATOM 692 C CA . LEU A 1 88 ? 12.630 2.085 -2.430 1.00 83.31 88 LEU A CA 1
ATOM 693 C C . LEU A 1 88 ? 13.280 3.470 -2.491 1.00 83.31 88 LEU A C 1
ATOM 695 O O . LEU A 1 88 ? 14.122 3.691 -3.354 1.00 83.31 88 LEU A O 1
ATOM 699 N N . PHE A 1 89 ? 12.904 4.393 -1.601 1.00 73.69 89 PHE A N 1
ATOM 700 C CA . PHE A 1 89 ? 13.322 5.800 -1.689 1.00 73.69 89 PHE A CA 1
ATOM 701 C C . PHE A 1 89 ? 14.323 6.230 -0.614 1.00 73.69 89 PHE A C 1
ATOM 703 O O . PHE A 1 89 ? 14.973 7.257 -0.787 1.00 73.69 89 PHE A O 1
ATOM 710 N N . PHE A 1 90 ? 14.445 5.487 0.490 1.00 70.94 90 PHE A N 1
ATOM 711 C CA . PHE A 1 90 ? 15.372 5.828 1.579 1.00 70.94 90 PHE A CA 1
ATOM 712 C C . PHE A 1 90 ? 16.626 4.942 1.607 1.00 70.94 90 PHE A C 1
ATOM 714 O O . PHE A 1 90 ? 17.671 5.365 2.088 1.00 70.94 90 PHE A O 1
ATOM 721 N N . THR A 1 91 ? 16.534 3.718 1.086 1.00 60.25 91 THR A N 1
ATOM 722 C CA . THR A 1 91 ? 17.694 2.828 0.900 1.00 60.25 91 THR A CA 1
ATOM 723 C C . THR A 1 91 ? 18.383 3.179 -0.427 1.00 60.25 91 THR A C 1
ATOM 725 O O . THR A 1 91 ? 17.686 3.593 -1.350 1.00 60.25 91 THR A O 1
ATOM 728 N N . ASP A 1 92 ? 19.708 2.997 -0.549 1.00 53.69 92 ASP A N 1
ATOM 729 C CA . ASP A 1 92 ? 20.592 3.369 -1.688 1.00 53.69 92 ASP A CA 1
ATOM 730 C C . ASP A 1 92 ? 20.194 2.845 -3.098 1.00 53.69 92 ASP A C 1
ATOM 732 O O . ASP A 1 92 ? 20.922 3.020 -4.072 1.00 53.69 92 ASP A O 1
ATOM 736 N N . ASN A 1 93 ? 18.998 2.278 -3.258 1.00 55.34 93 ASN A N 1
ATOM 737 C CA . ASN A 1 93 ? 18.352 1.900 -4.520 1.00 55.34 93 ASN A CA 1
ATOM 738 C C . ASN A 1 93 ? 17.963 3.118 -5.400 1.00 55.34 93 ASN A C 1
ATOM 740 O O . ASN A 1 93 ? 17.339 2.971 -6.452 1.00 55.34 93 ASN A O 1
ATOM 744 N N . LEU A 1 94 ? 18.313 4.335 -4.965 1.00 54.56 94 LEU A N 1
ATOM 745 C CA . LEU A 1 94 ? 17.957 5.624 -5.566 1.00 54.56 94 LEU A CA 1
ATOM 746 C C . LEU A 1 94 ? 18.666 5.909 -6.907 1.00 54.56 94 LEU A C 1
ATOM 748 O O . LEU A 1 94 ? 18.345 6.893 -7.582 1.00 54.56 94 LEU A O 1
ATOM 752 N N . THR A 1 95 ? 19.604 5.058 -7.327 1.00 55.56 95 THR A N 1
ATOM 753 C CA . THR A 1 95 ? 20.364 5.231 -8.577 1.00 55.56 95 THR A CA 1
ATOM 754 C C . THR A 1 95 ? 19.462 5.262 -9.815 1.00 55.56 95 THR A C 1
ATOM 756 O O . THR A 1 95 ? 19.720 6.039 -10.729 1.00 55.56 95 THR A O 1
ATOM 759 N N . ILE A 1 96 ? 18.340 4.530 -9.811 1.00 54.81 96 ILE A N 1
ATOM 760 C CA . ILE A 1 96 ? 17.383 4.508 -10.935 1.00 54.81 96 ILE A CA 1
ATOM 761 C C . ILE A 1 96 ? 16.468 5.748 -10.955 1.00 54.81 96 ILE A C 1
ATOM 763 O O . ILE A 1 96 ? 16.035 6.177 -12.020 1.00 54.81 96 ILE A O 1
ATOM 767 N N . TYR A 1 97 ? 16.192 6.368 -9.803 1.00 50.56 97 TYR A N 1
ATOM 768 C CA . TYR A 1 97 ? 15.276 7.517 -9.715 1.00 50.56 97 TYR A CA 1
ATOM 769 C C . TYR A 1 97 ? 15.962 8.879 -9.860 1.00 50.56 97 TYR A C 1
ATOM 771 O O . TYR A 1 97 ? 15.302 9.853 -10.213 1.00 50.56 97 TYR A O 1
ATOM 779 N N . THR A 1 98 ? 17.261 8.973 -9.571 1.00 48.34 98 THR A N 1
ATOM 780 C CA . THR A 1 98 ? 17.991 10.254 -9.597 1.00 48.34 98 THR A CA 1
ATOM 781 C C . THR A 1 98 ? 18.774 10.501 -10.881 1.00 48.34 98 THR A C 1
ATOM 783 O O . THR A 1 98 ? 19.410 11.546 -10.991 1.00 48.34 98 THR A O 1
ATOM 786 N N . GLY A 1 99 ? 18.743 9.579 -11.856 1.00 46.28 99 GLY A N 1
ATOM 787 C CA . GLY A 1 99 ? 19.550 9.704 -13.078 1.00 46.28 99 GLY A CA 1
ATOM 788 C C . GLY A 1 99 ? 21.043 9.873 -12.772 1.00 46.28 99 GLY A C 1
ATOM 789 O O . GLY A 1 99 ? 21.779 10.486 -13.542 1.00 46.28 99 GLY A O 1
ATOM 790 N N . GLY A 1 100 ? 21.477 9.402 -11.597 1.00 43.00 100 GLY A N 1
ATOM 791 C CA . GLY A 1 100 ? 22.848 9.518 -11.143 1.00 43.00 100 GLY A CA 1
ATOM 792 C C . GLY A 1 100 ? 23.712 8.613 -11.998 1.00 43.00 100 GLY A C 1
ATOM 793 O O . GLY A 1 100 ? 23.740 7.407 -11.767 1.00 43.00 100 GLY A O 1
ATOM 794 N N . ASN A 1 101 ? 24.398 9.201 -12.980 1.00 42.09 101 ASN A N 1
ATOM 795 C CA . ASN A 1 101 ? 25.433 8.523 -13.747 1.00 42.09 101 ASN A CA 1
ATOM 796 C C . ASN A 1 101 ? 26.347 7.759 -12.773 1.00 42.09 101 ASN A C 1
ATOM 798 O O . ASN A 1 101 ? 26.969 8.404 -11.916 1.00 42.09 101 ASN A O 1
ATOM 802 N N . PRO A 1 102 ? 26.465 6.421 -12.872 1.00 45.97 102 PRO A N 1
ATOM 803 C CA . PRO A 1 102 ? 27.572 5.745 -12.220 1.00 45.97 102 PRO A CA 1
ATOM 804 C C . PRO A 1 102 ? 28.858 6.403 -12.735 1.00 45.97 102 PRO A C 1
ATOM 806 O O . PRO A 1 102 ? 28.948 6.778 -13.905 1.00 45.97 102 PRO A O 1
ATOM 809 N N . SER A 1 103 ? 29.810 6.649 -11.832 1.00 42.34 103 SER A N 1
ATOM 810 C CA . SER A 1 103 ? 31.067 7.339 -12.152 1.00 42.34 103 SER A CA 1
ATOM 811 C C . SER A 1 103 ? 31.670 6.835 -13.476 1.00 42.34 103 SER A C 1
ATOM 813 O O . SER A 1 103 ? 31.641 5.629 -13.721 1.00 42.34 103 SER A O 1
ATOM 815 N N . PRO A 1 104 ? 32.250 7.714 -14.317 1.00 43.88 104 PRO A N 1
ATOM 816 C CA . PRO A 1 104 ? 32.667 7.400 -15.689 1.00 43.88 104 PRO A CA 1
ATOM 817 C C . PRO A 1 104 ? 33.954 6.558 -15.770 1.00 43.88 104 PRO A C 1
ATOM 819 O O . PRO A 1 104 ? 34.718 6.664 -16.725 1.00 43.88 104 PRO A O 1
ATOM 822 N N . SER A 1 105 ? 34.219 5.722 -14.771 1.00 43.62 105 SER A N 1
ATOM 823 C CA . SER A 1 105 ? 35.322 4.772 -14.763 1.00 43.62 105 SER A CA 1
ATOM 824 C C . SER A 1 105 ? 34.744 3.356 -14.716 1.00 43.62 105 SER A C 1
ATOM 826 O O . SER A 1 105 ? 34.358 2.875 -13.652 1.00 43.62 105 SER A O 1
ATOM 828 N N . ASP A 1 106 ? 34.691 2.730 -15.894 1.00 41.56 106 ASP A N 1
ATOM 829 C CA . ASP A 1 106 ? 34.585 1.281 -16.146 1.00 41.56 106 ASP A CA 1
ATOM 830 C C . ASP A 1 106 ? 33.207 0.590 -16.249 1.00 41.56 106 ASP A C 1
ATOM 832 O O . ASP A 1 106 ? 33.158 -0.640 -16.276 1.00 41.56 106 ASP A O 1
ATOM 836 N N . GLN A 1 107 ? 32.084 1.299 -16.421 1.00 46.78 107 GLN A N 1
ATOM 837 C CA . GLN A 1 107 ? 30.794 0.635 -16.701 1.00 46.78 107 GLN A CA 1
ATOM 838 C C . GLN A 1 107 ? 30.391 0.756 -18.176 1.00 46.78 107 GLN A C 1
ATOM 840 O O . GLN A 1 107 ? 30.001 1.817 -18.653 1.00 46.78 107 GLN A O 1
ATOM 845 N N . GLY A 1 108 ? 30.517 -0.352 -18.914 1.00 45.91 108 GLY A N 1
ATOM 846 C CA . GLY A 1 108 ? 30.062 -0.468 -20.300 1.00 45.91 108 GLY A CA 1
ATOM 847 C C . GLY A 1 108 ? 28.542 -0.309 -20.454 1.00 45.91 108 GLY A C 1
ATOM 848 O O . GLY A 1 108 ? 27.792 -0.336 -19.480 1.00 45.91 108 GLY A O 1
ATOM 849 N N . GLN A 1 109 ? 28.090 -0.200 -21.708 1.00 47.84 109 GLN A N 1
ATOM 850 C CA . GLN A 1 109 ? 26.687 -0.041 -22.146 1.00 47.84 109 GLN A CA 1
ATOM 851 C C . GLN A 1 109 ? 25.678 -1.018 -21.491 1.00 47.84 109 GLN A C 1
ATOM 853 O O . GLN A 1 109 ? 24.478 -0.763 -21.489 1.00 47.84 109 GLN A O 1
ATOM 858 N N . SER A 1 110 ? 26.149 -2.110 -20.882 1.00 49.72 110 SER A N 1
ATOM 859 C CA . SER A 1 110 ? 25.348 -3.106 -20.166 1.00 49.72 110 SER A CA 1
ATOM 860 C C . SER A 1 110 ? 24.632 -2.585 -18.914 1.00 49.72 110 SER A C 1
ATOM 862 O O . SER A 1 110 ? 23.593 -3.137 -18.560 1.00 49.72 110 SER A O 1
ATOM 864 N N . SER A 1 111 ? 25.137 -1.538 -18.247 1.00 54.59 111 SER A N 1
ATOM 865 C CA . SER A 1 111 ? 24.506 -1.016 -17.019 1.00 54.59 111 SER A CA 1
ATOM 866 C C . SER A 1 111 ? 23.284 -0.123 -17.277 1.00 54.59 111 SER A C 1
ATOM 868 O O . SER A 1 111 ? 22.520 0.129 -16.350 1.00 54.59 111 SER A O 1
ATOM 870 N N . ILE A 1 112 ? 23.100 0.364 -18.509 1.00 58.84 112 ILE A N 1
ATOM 871 C CA . ILE A 1 112 ? 21.951 1.203 -18.898 1.00 58.84 112 ILE A CA 1
ATOM 872 C C . ILE A 1 112 ? 20.744 0.332 -19.275 1.00 58.84 112 ILE A C 1
ATOM 874 O O . ILE A 1 112 ? 19.612 0.768 -19.133 1.00 58.84 112 ILE A O 1
ATOM 878 N N . LEU A 1 113 ? 20.976 -0.905 -19.725 1.00 58.19 113 LEU A N 1
ATOM 879 C CA . LEU A 1 113 ? 19.926 -1.803 -20.223 1.00 58.19 113 LEU A CA 1
ATOM 880 C C . LEU A 1 113 ? 19.402 -2.786 -19.177 1.00 58.19 113 LEU A C 1
ATOM 882 O O . LEU A 1 113 ? 18.296 -3.311 -19.311 1.00 58.19 113 LEU A O 1
ATOM 886 N N . HIS A 1 114 ? 20.196 -3.059 -18.143 1.00 63.00 114 HIS A N 1
ATOM 887 C CA . HIS A 1 114 ? 19.826 -3.976 -17.077 1.00 63.00 114 HIS A CA 1
ATOM 888 C C . HIS A 1 114 ? 19.618 -3.208 -15.770 1.00 63.00 114 HIS A C 1
ATOM 890 O O . HIS A 1 114 ? 20.587 -2.659 -15.240 1.00 63.00 114 HIS A O 1
ATOM 896 N N . PRO A 1 115 ? 18.393 -3.191 -15.208 1.00 67.81 115 PRO A N 1
ATOM 897 C CA . PRO A 1 115 ? 18.190 -2.645 -13.876 1.00 67.81 115 PRO A CA 1
ATOM 898 C C . PRO A 1 115 ? 18.992 -3.458 -12.858 1.00 67.81 115 PRO A C 1
ATOM 900 O O . PRO A 1 115 ? 19.206 -4.662 -13.034 1.00 67.81 115 PRO A O 1
ATOM 903 N N . ASP A 1 116 ? 19.413 -2.803 -11.775 1.00 76.44 116 ASP A N 1
ATOM 904 C CA . ASP A 1 116 ? 20.164 -3.459 -10.709 1.00 76.44 116 ASP A CA 1
ATOM 905 C C . ASP A 1 116 ? 19.405 -4.704 -10.214 1.00 76.44 116 ASP A C 1
ATOM 907 O O . ASP A 1 116 ? 18.244 -4.641 -9.793 1.00 76.44 116 ASP A O 1
ATOM 911 N N . ALA A 1 117 ? 20.077 -5.857 -10.254 1.00 80.06 117 ALA A N 1
ATOM 912 C CA . ALA A 1 117 ? 19.539 -7.124 -9.779 1.00 80.06 117 ALA A CA 1
ATOM 913 C C . ALA A 1 117 ? 19.105 -7.051 -8.304 1.00 80.06 117 ALA A C 1
ATOM 915 O O . ALA A 1 117 ? 18.245 -7.822 -7.875 1.00 80.06 117 ALA A O 1
ATOM 916 N N . SER A 1 118 ? 19.692 -6.142 -7.518 1.00 82.69 118 SER A N 1
ATOM 917 C CA . SER A 1 118 ? 19.266 -5.866 -6.147 1.00 82.69 118 SER A CA 1
ATOM 918 C C . SER A 1 118 ? 17.855 -5.261 -6.100 1.00 82.69 118 SER A C 1
ATOM 920 O O . SER A 1 118 ? 17.002 -5.784 -5.381 1.00 82.69 118 SER A O 1
ATOM 922 N N . LEU A 1 119 ? 17.571 -4.256 -6.935 1.00 84.06 119 LEU A N 1
ATOM 923 C CA . LEU A 1 119 ? 16.273 -3.590 -7.021 1.00 84.06 119 LEU A CA 1
ATOM 924 C C . LEU A 1 119 ? 15.195 -4.543 -7.541 1.00 84.06 119 LEU A C 1
ATOM 926 O O . LEU A 1 119 ? 14.120 -4.617 -6.954 1.00 84.06 119 LEU A O 1
ATOM 930 N N . VAL A 1 120 ? 15.498 -5.344 -8.566 1.00 88.12 120 VAL A N 1
ATOM 931 C CA . VAL A 1 120 ? 14.576 -6.380 -9.068 1.00 88.12 120 VAL A CA 1
ATOM 932 C C . VAL A 1 120 ? 14.154 -7.335 -7.945 1.00 88.12 120 VAL A C 1
ATOM 934 O O . VAL A 1 120 ? 12.963 -7.605 -7.779 1.00 88.12 120 VAL A O 1
ATOM 937 N N . ARG A 1 121 ? 15.107 -7.805 -7.126 1.00 89.38 121 ARG A N 1
ATOM 938 C CA . ARG A 1 121 ? 14.811 -8.671 -5.972 1.00 89.38 121 ARG A CA 1
ATOM 939 C C . ARG A 1 121 ? 13.987 -7.958 -4.903 1.00 89.38 121 ARG A C 1
ATOM 941 O O . ARG A 1 121 ? 13.040 -8.547 -4.393 1.00 89.38 121 ARG A O 1
ATOM 948 N N . VAL A 1 122 ? 14.324 -6.708 -4.573 1.00 90.56 122 VAL A N 1
ATOM 949 C CA . VAL A 1 122 ? 13.569 -5.908 -3.594 1.00 90.56 122 VAL A CA 1
ATOM 950 C C . VAL A 1 122 ? 12.128 -5.712 -4.060 1.00 90.56 122 VAL A C 1
ATOM 952 O O . VAL A 1 122 ? 11.210 -5.975 -3.290 1.00 90.56 122 VAL A O 1
ATOM 955 N N . CYS A 1 123 ? 11.911 -5.317 -5.316 1.00 92.44 123 CYS A N 1
ATOM 956 C CA . CYS A 1 123 ? 10.575 -5.142 -5.878 1.00 92.44 123 CYS A CA 1
ATOM 957 C C . CYS A 1 123 ? 9.781 -6.452 -5.867 1.00 92.44 123 CYS A C 1
ATOM 959 O O . CYS A 1 123 ? 8.637 -6.448 -5.427 1.00 92.44 123 CYS A O 1
ATOM 961 N N . SER A 1 124 ? 10.389 -7.573 -6.271 1.00 93.12 124 SER A N 1
ATOM 962 C CA . SER A 1 124 ? 9.735 -8.889 -6.235 1.00 93.12 124 SER A CA 1
ATOM 963 C C . SER A 1 124 ? 9.316 -9.301 -4.820 1.00 93.12 124 SER A C 1
ATOM 965 O O . SER A 1 124 ? 8.245 -9.871 -4.638 1.00 93.12 124 SER A O 1
ATOM 967 N N . GLU A 1 125 ? 10.145 -9.021 -3.816 1.00 95.38 125 GLU A N 1
ATOM 968 C CA . GLU A 1 125 ? 9.853 -9.362 -2.422 1.00 95.38 125 GLU A CA 1
ATOM 969 C C . GLU A 1 125 ? 8.770 -8.453 -1.821 1.00 95.38 125 GLU A C 1
ATOM 971 O O . GLU A 1 125 ? 7.866 -8.921 -1.128 1.00 95.38 125 GLU A O 1
ATOM 976 N N . LEU A 1 126 ? 8.825 -7.148 -2.103 1.00 95.81 126 LEU A N 1
ATOM 977 C CA . LEU A 1 126 ? 7.769 -6.211 -1.708 1.00 95.81 126 LEU A CA 1
ATOM 978 C C . LEU A 1 126 ? 6.432 -6.577 -2.358 1.00 95.81 126 LEU A C 1
ATOM 980 O O . LEU A 1 126 ? 5.385 -6.471 -1.720 1.00 95.81 126 LEU A O 1
ATOM 984 N N . ASP A 1 127 ? 6.475 -7.045 -3.603 1.00 97.00 127 ASP A N 1
ATOM 985 C CA . ASP A 1 127 ? 5.292 -7.481 -4.324 1.00 97.00 127 ASP A CA 1
ATOM 986 C C . ASP A 1 127 ? 4.663 -8.734 -3.712 1.00 97.00 127 ASP A C 1
ATOM 988 O O . ASP A 1 127 ? 3.464 -8.773 -3.430 1.00 97.00 127 ASP A O 1
ATOM 992 N N . HIS A 1 128 ? 5.493 -9.726 -3.390 1.00 97.50 128 HIS A N 1
ATOM 993 C CA . HIS A 1 128 ? 5.052 -10.927 -2.691 1.00 97.50 128 HIS A CA 1
ATOM 994 C C . HIS A 1 128 ? 4.402 -10.608 -1.333 1.00 97.50 128 HIS A C 1
ATOM 996 O O . HIS A 1 128 ? 3.391 -11.206 -0.951 1.00 97.50 128 HIS A O 1
ATOM 1002 N N . GLN A 1 129 ? 4.939 -9.633 -0.597 1.00 98.00 129 GLN A N 1
ATOM 1003 C CA . GLN A 1 129 ? 4.347 -9.183 0.665 1.00 98.00 129 GLN A CA 1
ATOM 1004 C C . GLN A 1 129 ? 3.009 -8.475 0.471 1.00 98.00 129 GLN A C 1
ATOM 1006 O O . GLN A 1 129 ? 2.109 -8.658 1.291 1.00 98.00 129 GLN A O 1
ATOM 1011 N N . LEU A 1 130 ? 2.857 -7.697 -0.602 1.00 98.25 130 LEU A N 1
ATOM 1012 C CA . LEU A 1 130 ? 1.588 -7.065 -0.958 1.00 98.25 130 LEU A CA 1
ATOM 1013 C C . LEU A 1 130 ? 0.517 -8.107 -1.297 1.00 98.25 130 LEU A C 1
ATOM 1015 O O . LEU A 1 130 ? -0.620 -8.001 -0.833 1.00 98.25 130 LEU A O 1
ATOM 1019 N N . GLU A 1 131 ? 0.876 -9.145 -2.049 1.00 97.69 131 GLU A N 1
ATOM 1020 C CA . GLU A 1 131 ? -0.022 -10.266 -2.343 1.00 97.69 131 GLU A CA 1
ATOM 1021 C C . GLU A 1 131 ? -0.375 -11.061 -1.085 1.00 97.69 131 GLU A C 1
ATOM 1023 O O . GLU A 1 131 ? -1.539 -11.391 -0.860 1.00 97.69 131 GLU A O 1
ATOM 1028 N N . THR A 1 132 ? 0.606 -11.317 -0.220 1.00 98.06 132 THR A N 1
ATOM 1029 C CA . THR A 1 132 ? 0.389 -11.988 1.067 1.00 98.06 132 THR A CA 1
ATOM 1030 C C . THR A 1 132 ? -0.553 -11.182 1.958 1.00 98.06 132 THR A C 1
ATOM 1032 O O . THR A 1 132 ? -1.487 -11.742 2.534 1.00 98.06 132 THR A O 1
ATOM 1035 N N . TRP A 1 133 ? -0.361 -9.862 2.030 1.00 97.81 133 TRP A N 1
ATOM 1036 C CA . TRP A 1 133 ? -1.262 -8.960 2.741 1.00 97.81 133 TRP A CA 1
ATOM 1037 C C . TRP A 1 133 ? -2.688 -9.063 2.191 1.00 97.81 133 TRP A C 1
ATOM 1039 O O . TRP A 1 133 ? -3.611 -9.325 2.962 1.00 97.81 133 TRP A O 1
ATOM 1049 N N . TYR A 1 134 ? -2.868 -8.955 0.872 1.00 97.88 134 TYR A N 1
ATOM 1050 C CA . TYR A 1 134 ? -4.186 -9.062 0.240 1.00 97.88 134 TYR A CA 1
ATOM 1051 C C . TYR A 1 134 ? -4.859 -10.414 0.522 1.00 97.88 134 TYR A C 1
ATOM 1053 O O . TYR A 1 134 ? -6.042 -10.472 0.861 1.00 97.88 134 TYR A O 1
ATOM 1061 N N . ASN A 1 135 ? -4.099 -11.507 0.439 1.00 97.31 135 ASN A N 1
ATOM 1062 C CA . ASN A 1 135 ? -4.599 -12.855 0.696 1.00 97.31 135 ASN A CA 1
ATOM 1063 C C . ASN A 1 135 ? -4.956 -13.097 2.168 1.00 97.31 135 ASN A C 1
ATOM 1065 O O . ASN A 1 135 ? -5.802 -13.944 2.445 1.00 97.31 135 ASN A O 1
ATOM 1069 N N . SER A 1 136 ? -4.362 -12.344 3.096 1.00 96.75 136 SER A N 1
ATOM 1070 C CA . SER A 1 136 ? -4.674 -12.419 4.528 1.00 96.75 136 SER A CA 1
ATOM 1071 C C . SER A 1 136 ? -5.963 -11.690 4.929 1.00 96.75 136 SER A C 1
ATOM 1073 O O . SER A 1 136 ? -6.447 -11.876 6.048 1.00 96.75 136 SER A O 1
ATOM 1075 N N . LEU A 1 137 ? -6.526 -10.861 4.040 1.00 96.31 137 LEU A N 1
ATOM 1076 C CA . LEU A 1 137 ? -7.748 -10.117 4.329 1.00 96.31 137 LEU A CA 1
ATOM 1077 C C . LEU A 1 137 ? -8.951 -11.068 4.467 1.00 96.31 137 LEU A C 1
ATOM 1079 O O . LEU A 1 137 ? -9.129 -11.956 3.631 1.00 96.31 137 LEU A O 1
ATOM 1083 N N . PRO A 1 138 ? -9.826 -10.865 5.469 1.00 94.44 138 PRO A N 1
ATOM 1084 C CA . PRO A 1 138 ? -11.082 -11.596 5.570 1.00 94.44 138 PRO A CA 1
ATOM 1085 C C . PRO A 1 138 ? -11.966 -11.388 4.336 1.00 94.44 138 PRO A C 1
ATOM 1087 O O . PRO A 1 138 ? -12.181 -10.253 3.916 1.00 94.44 138 PRO A O 1
ATOM 1090 N N . GLU A 1 139 ? -12.572 -12.464 3.829 1.00 92.75 139 GLU A N 1
ATOM 1091 C CA . GLU A 1 139 ? -13.407 -12.443 2.613 1.00 92.75 139 GLU A CA 1
ATOM 1092 C C . GLU A 1 139 ? -14.561 -11.425 2.670 1.00 92.75 139 GLU A C 1
ATOM 1094 O O . GLU A 1 139 ? -14.942 -10.862 1.651 1.00 92.75 139 GLU A O 1
ATOM 1099 N N . ILE A 1 140 ? -15.077 -11.112 3.865 1.00 92.38 140 ILE A N 1
ATOM 1100 C CA . ILE A 1 140 ? -16.145 -10.113 4.054 1.00 92.38 140 ILE A CA 1
ATOM 1101 C C . ILE A 1 140 ? -15.722 -8.670 3.729 1.00 92.38 140 ILE A C 1
ATOM 1103 O O . ILE A 1 140 ? -16.583 -7.850 3.426 1.00 92.38 140 ILE A O 1
ATOM 1107 N N . ILE A 1 141 ? -14.425 -8.353 3.805 1.00 92.62 141 ILE A N 1
ATOM 1108 C CA . ILE A 1 141 ? -13.880 -7.023 3.480 1.00 92.62 141 ILE A CA 1
ATOM 1109 C C . ILE A 1 141 ? -12.933 -7.038 2.277 1.00 92.62 141 ILE A C 1
ATOM 1111 O O . ILE A 1 141 ? -12.387 -5.999 1.902 1.00 92.62 141 ILE A O 1
ATOM 1115 N N . LYS A 1 142 ? -12.676 -8.215 1.702 1.00 93.94 142 LYS A N 1
ATOM 1116 C CA . LYS A 1 142 ? -11.674 -8.394 0.658 1.00 93.94 142 LYS A CA 1
ATOM 1117 C C . LYS A 1 142 ? -12.188 -7.790 -0.648 1.00 93.94 142 LYS A C 1
ATOM 1119 O O . LYS A 1 1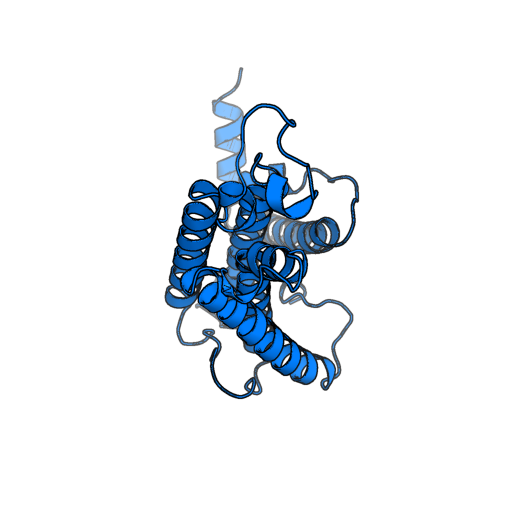42 ? -13.205 -8.245 -1.174 1.00 93.94 142 LYS A O 1
ATOM 1124 N N . PRO A 1 143 ? -11.519 -6.764 -1.196 1.00 93.00 143 PRO A N 1
ATOM 1125 C CA . PRO A 1 143 ? -11.986 -6.157 -2.426 1.00 93.00 143 PRO A CA 1
ATOM 1126 C C . PRO A 1 143 ? -11.735 -7.085 -3.608 1.00 93.00 143 PRO A C 1
ATOM 1128 O O . PRO A 1 143 ? -10.691 -7.733 -3.693 1.00 93.00 143 PRO A O 1
ATOM 1131 N N . ASN A 1 144 ? -12.651 -7.085 -4.575 1.00 92.06 144 ASN A N 1
ATOM 1132 C CA . ASN A 1 144 ? -12.338 -7.631 -5.888 1.00 92.06 144 ASN A CA 1
ATOM 1133 C C . ASN A 1 144 ? -11.255 -6.746 -6.519 1.00 92.06 144 ASN A C 1
ATOM 1135 O O . ASN A 1 144 ? -11.432 -5.529 -6.576 1.00 92.06 144 ASN A O 1
ATOM 1139 N N . LEU A 1 145 ? -10.136 -7.328 -6.949 1.00 92.69 145 LEU A N 1
ATOM 1140 C CA . LEU A 1 145 ? -9.056 -6.610 -7.634 1.00 92.69 145 LEU A CA 1
ATOM 1141 C C . LEU A 1 145 ? -9.288 -6.520 -9.145 1.00 92.69 145 LEU A C 1
ATOM 1143 O O . LEU A 1 145 ? -8.843 -5.567 -9.784 1.00 92.69 145 LEU A O 1
ATOM 1147 N N . GLU A 1 146 ? -10.030 -7.468 -9.705 1.00 87.75 146 GLU A N 1
ATOM 1148 C CA . GLU A 1 146 ? -10.359 -7.539 -11.120 1.00 87.75 146 GLU A CA 1
ATOM 1149 C C . GLU A 1 146 ? -11.658 -6.779 -11.426 1.00 87.75 146 GLU A C 1
ATOM 1151 O O . GLU A 1 146 ? -12.451 -6.444 -10.542 1.00 87.75 146 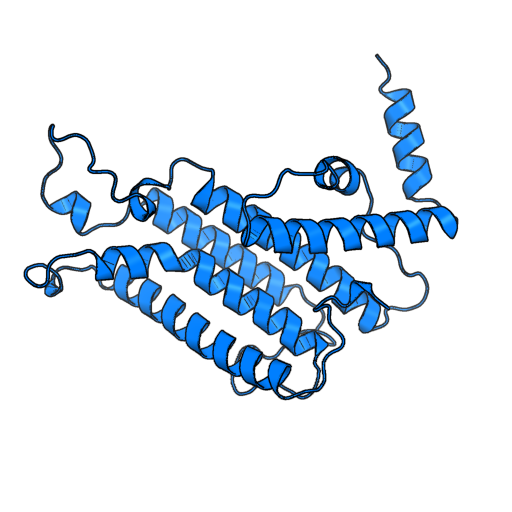GLU A O 1
ATOM 1156 N N . GLY A 1 147 ? -11.869 -6.448 -12.700 1.00 82.25 147 GLY A N 1
ATOM 1157 C CA . GLY A 1 147 ? -13.105 -5.810 -13.162 1.00 82.25 147 GLY A CA 1
ATOM 1158 C C . GLY A 1 147 ? -13.357 -4.407 -12.598 1.00 82.25 147 GLY A C 1
ATOM 1159 O O . GLY A 1 147 ? -12.433 -3.707 -12.181 1.00 82.25 147 GLY A O 1
ATOM 1160 N N . SER A 1 148 ? -14.619 -3.978 -12.633 1.00 80.06 148 SER A N 1
ATOM 1161 C CA . SER A 1 148 ? -15.046 -2.668 -12.129 1.00 80.06 148 SER A CA 1
ATOM 1162 C C . SER A 1 148 ? -15.183 -2.669 -10.600 1.00 80.06 148 SER A C 1
ATOM 1164 O O . SER A 1 148 ? -15.593 -3.682 -10.029 1.00 80.06 148 SER A O 1
ATOM 1166 N N . PRO A 1 149 ? -14.876 -1.548 -9.924 1.00 79.69 149 PRO A N 1
ATOM 1167 C CA . PRO A 1 149 ? -15.065 -1.420 -8.481 1.00 79.69 149 PRO A CA 1
ATOM 1168 C C . PRO A 1 149 ? -16.533 -1.662 -8.092 1.00 79.69 149 PRO A C 1
ATOM 1170 O O . PRO A 1 149 ? -17.460 -1.189 -8.751 1.00 79.69 149 PRO A O 1
ATOM 1173 N N . SER A 1 150 ? -16.738 -2.441 -7.031 1.00 71.94 150 SER A N 1
ATOM 1174 C CA . SER A 1 150 ? -18.060 -2.766 -6.487 1.00 71.94 150 SER A CA 1
ATOM 1175 C C . SER A 1 150 ? -18.568 -1.670 -5.549 1.00 71.94 150 SER A C 1
ATOM 1177 O O . SER A 1 150 ? -17.769 -0.985 -4.920 1.00 71.94 150 SER A O 1
ATOM 1179 N N . GLY A 1 151 ? -19.892 -1.584 -5.373 1.00 70.81 151 GLY A N 1
ATOM 1180 C CA . GLY A 1 151 ? -20.613 -0.562 -4.593 1.00 70.81 151 GLY A CA 1
ATOM 1181 C C . GLY A 1 151 ? -20.110 -0.231 -3.175 1.00 70.81 151 GLY A C 1
ATOM 1182 O O . GLY A 1 151 ? -20.470 0.817 -2.640 1.00 70.81 151 GLY A O 1
ATOM 1183 N N . ASP A 1 152 ? -19.299 -1.089 -2.551 1.00 86.25 152 ASP A N 1
ATOM 1184 C CA . ASP A 1 152 ? -18.703 -0.814 -1.244 1.00 86.25 152 ASP A CA 1
ATOM 1185 C C . ASP A 1 152 ? -17.513 0.157 -1.363 1.00 86.25 152 ASP A C 1
ATOM 1187 O O . ASP A 1 152 ? -16.459 -0.140 -1.940 1.00 86.25 152 ASP A O 1
ATOM 1191 N N . LYS A 1 153 ? -17.686 1.343 -0.771 1.00 86.12 153 LYS A N 1
ATOM 1192 C CA . LYS A 1 153 ? -16.669 2.399 -0.733 1.00 86.12 153 LYS A CA 1
ATOM 1193 C C . LYS A 1 153 ? -15.422 1.965 0.032 1.00 86.12 153 LYS A C 1
ATOM 1195 O O . LYS A 1 153 ? -14.325 2.321 -0.379 1.00 86.12 153 LYS A O 1
ATOM 1200 N N . LEU A 1 154 ? -15.572 1.214 1.123 1.00 87.62 154 LEU A N 1
ATOM 1201 C CA . LEU A 1 154 ? -14.445 0.837 1.977 1.00 87.62 154 LEU A CA 1
ATOM 1202 C C . LEU A 1 154 ? -13.582 -0.233 1.308 1.00 87.62 154 LEU A C 1
ATOM 1204 O O . LEU A 1 154 ? -12.359 -0.114 1.289 1.00 87.62 154 LEU A O 1
ATOM 1208 N N . ALA A 1 155 ? -14.218 -1.201 0.646 1.00 91.19 155 ALA A N 1
ATOM 1209 C CA . ALA A 1 155 ? -13.524 -2.134 -0.237 1.00 91.19 155 ALA A CA 1
ATOM 1210 C C . ALA A 1 155 ? -12.789 -1.390 -1.365 1.00 91.19 155 ALA A C 1
ATOM 1212 O O . ALA A 1 155 ? -11.636 -1.688 -1.673 1.00 91.19 155 ALA A O 1
ATOM 1213 N N . SER A 1 156 ? -13.425 -0.373 -1.955 1.00 91.50 156 SER A N 1
ATOM 1214 C CA . SER A 1 156 ? -12.801 0.435 -3.007 1.00 91.50 156 SER A CA 1
ATOM 1215 C C . SER A 1 156 ? -11.574 1.212 -2.507 1.00 91.50 156 SER A C 1
ATOM 1217 O O . SER A 1 156 ? -10.607 1.354 -3.253 1.00 91.50 156 SER A O 1
ATOM 1219 N N . LEU A 1 157 ? -11.559 1.663 -1.247 1.00 90.62 157 LEU A N 1
ATOM 1220 C CA . LEU A 1 157 ? -10.373 2.277 -0.637 1.00 90.62 157 LEU A CA 1
ATOM 1221 C C . LEU A 1 157 ? -9.230 1.268 -0.488 1.00 90.62 157 LEU A C 1
ATOM 1223 O O . LEU A 1 157 ? -8.129 1.543 -0.961 1.00 90.62 157 LEU A O 1
ATOM 1227 N N . LEU A 1 158 ? -9.495 0.068 0.041 1.00 93.19 158 LEU A N 1
ATOM 1228 C CA . LEU A 1 158 ? -8.480 -0.993 0.113 1.00 93.19 158 LEU A CA 1
ATOM 1229 C C . LEU A 1 158 ? -7.943 -1.365 -1.275 1.00 93.19 158 LEU A C 1
ATOM 1231 O O . LEU A 1 158 ? -6.741 -1.578 -1.448 1.00 93.19 158 LEU A O 1
ATOM 1235 N N . ARG A 1 159 ? -8.819 -1.384 -2.285 1.00 94.56 159 ARG A N 1
ATOM 1236 C CA . ARG A 1 159 ? -8.442 -1.584 -3.687 1.00 94.56 159 ARG A CA 1
ATOM 1237 C C . ARG A 1 159 ? -7.522 -0.469 -4.196 1.00 94.56 159 ARG A C 1
ATOM 1239 O O . ARG A 1 159 ? -6.541 -0.774 -4.872 1.00 94.56 159 ARG A O 1
ATOM 1246 N N . LEU A 1 160 ? -7.782 0.798 -3.857 1.00 93.06 160 LEU A N 1
ATOM 1247 C CA . LEU A 1 160 ? -6.859 1.898 -4.166 1.00 93.06 160 LEU A CA 1
ATOM 1248 C C . LEU A 1 160 ? -5.506 1.711 -3.483 1.00 93.06 160 LEU A C 1
ATOM 1250 O O . LEU A 1 160 ? -4.481 1.900 -4.136 1.00 93.06 160 LEU A O 1
ATOM 1254 N N . ARG A 1 161 ? -5.485 1.330 -2.197 1.00 93.75 161 ARG A N 1
ATOM 1255 C CA . ARG A 1 161 ? -4.233 1.095 -1.460 1.00 93.75 161 ARG A CA 1
ATOM 1256 C C . ARG A 1 161 ? -3.402 -0.003 -2.122 1.00 93.75 161 ARG A C 1
ATOM 1258 O O . ARG A 1 161 ? -2.208 0.198 -2.327 1.00 93.75 161 ARG A O 1
ATOM 1265 N N . TYR A 1 162 ? -4.037 -1.104 -2.527 1.00 96.69 162 TYR A N 1
ATOM 1266 C CA . TYR A 1 162 ? -3.373 -2.198 -3.236 1.00 96.69 162 TYR A CA 1
ATOM 1267 C C . TYR A 1 162 ? -2.753 -1.736 -4.562 1.00 96.69 162 TYR A C 1
ATOM 1269 O O . TYR A 1 162 ? -1.553 -1.901 -4.780 1.00 96.69 162 TYR A O 1
ATOM 1277 N N . TRP A 1 163 ? -3.545 -1.114 -5.443 1.00 96.31 163 TRP A N 1
ATOM 1278 C CA . TRP A 1 163 ? -3.046 -0.711 -6.762 1.00 96.31 163 TRP A CA 1
ATOM 1279 C C . TRP A 1 163 ? -2.029 0.429 -6.694 1.00 96.31 163 TRP A C 1
ATOM 1281 O O . TRP A 1 163 ? -1.091 0.441 -7.488 1.00 96.31 163 TRP A O 1
ATOM 1291 N N . SER A 1 164 ? -2.162 1.337 -5.725 1.00 94.62 164 SER A N 1
ATOM 1292 C CA . SER A 1 164 ? -1.155 2.364 -5.447 1.00 94.62 164 SER A CA 1
ATOM 1293 C C . SER A 1 164 ? 0.172 1.739 -5.005 1.00 94.62 164 SER A C 1
ATOM 1295 O O . SER A 1 164 ? 1.215 2.051 -5.574 1.00 94.62 164 SER A O 1
ATOM 1297 N N . ALA A 1 165 ? 0.146 0.772 -4.079 1.00 95.81 165 ALA A N 1
ATOM 1298 C CA . ALA A 1 165 ? 1.350 0.049 -3.670 1.00 95.81 165 ALA A CA 1
ATOM 1299 C C . ALA A 1 165 ? 2.021 -0.666 -4.854 1.00 95.81 165 ALA A C 1
ATOM 1301 O O . ALA A 1 165 ? 3.228 -0.526 -5.049 1.00 95.81 165 ALA A O 1
ATOM 1302 N N . LYS A 1 166 ? 1.238 -1.363 -5.691 1.00 96.25 166 LYS A N 1
ATOM 1303 C CA . LYS A 1 166 ? 1.740 -2.041 -6.897 1.00 96.25 166 LYS A CA 1
ATOM 1304 C C . LYS A 1 166 ? 2.417 -1.046 -7.854 1.00 96.25 166 LYS A C 1
ATOM 1306 O O . LYS A 1 166 ? 3.516 -1.308 -8.330 1.00 96.25 166 LYS A O 1
ATOM 1311 N N . GLN A 1 167 ? 1.818 0.125 -8.090 1.00 94.12 167 GLN A N 1
ATOM 1312 C CA . GLN A 1 167 ? 2.450 1.178 -8.897 1.00 94.12 167 GLN A CA 1
ATOM 1313 C C . GLN A 1 167 ? 3.775 1.639 -8.297 1.00 94.12 167 GLN A C 1
ATOM 1315 O O . GLN A 1 167 ? 4.769 1.703 -9.011 1.00 94.12 167 GLN A O 1
ATOM 1320 N N . VAL A 1 168 ? 3.809 1.945 -6.998 1.00 91.44 168 VAL A N 1
ATOM 1321 C CA . VAL A 1 168 ? 5.025 2.426 -6.327 1.00 91.44 168 VAL A CA 1
ATOM 1322 C C . VAL A 1 168 ? 6.165 1.409 -6.451 1.00 91.44 168 VAL A C 1
ATOM 1324 O O . VAL A 1 168 ? 7.295 1.808 -6.728 1.00 91.44 168 VAL A O 1
ATOM 1327 N N . ILE A 1 169 ? 5.870 0.111 -6.322 1.00 94.00 169 ILE A N 1
ATOM 1328 C CA . ILE A 1 169 ? 6.859 -0.971 -6.451 1.00 94.00 169 ILE A CA 1
ATOM 1329 C C . ILE A 1 169 ? 7.490 -1.006 -7.848 1.00 94.00 169 ILE A C 1
ATOM 1331 O O . ILE A 1 169 ? 8.709 -1.133 -7.959 1.00 94.00 169 ILE A O 1
ATOM 1335 N N . PHE A 1 170 ? 6.690 -0.888 -8.912 1.00 93.81 170 PHE A N 1
ATOM 1336 C CA . PHE A 1 170 ? 7.169 -1.091 -10.286 1.00 93.81 170 PHE A CA 1
ATOM 1337 C C . PHE A 1 170 ? 7.456 0.203 -11.066 1.00 93.81 170 PHE A C 1
ATOM 1339 O O . PHE A 1 170 ? 7.976 0.149 -12.182 1.00 93.81 170 PHE A O 1
ATOM 1346 N N . ARG A 1 171 ? 7.182 1.379 -10.488 1.00 91.31 171 ARG A N 1
ATOM 1347 C CA . ARG A 1 171 ? 7.373 2.686 -11.141 1.00 91.31 171 ARG A CA 1
ATOM 1348 C C . ARG A 1 171 ? 8.801 2.913 -11.637 1.00 91.31 171 ARG A C 1
ATOM 1350 O O . ARG A 1 171 ? 8.976 3.510 -12.698 1.00 91.31 171 ARG A O 1
ATOM 1357 N N . ALA A 1 172 ? 9.801 2.435 -10.894 1.00 87.00 172 ALA A N 1
ATOM 1358 C CA . ALA A 1 172 ? 11.213 2.573 -11.253 1.00 87.00 172 ALA A CA 1
ATOM 1359 C C . ALA A 1 172 ? 11.505 2.029 -12.659 1.00 87.00 172 ALA A C 1
ATOM 1361 O O . ALA A 1 172 ? 12.238 2.654 -13.417 1.00 87.00 172 ALA A O 1
ATOM 1362 N N . PHE A 1 173 ? 10.891 0.899 -13.024 1.00 89.12 173 PHE A N 1
ATOM 1363 C CA . PHE A 1 173 ? 11.115 0.249 -14.315 1.00 89.12 173 PHE A CA 1
ATOM 1364 C C . PHE A 1 173 ? 10.504 1.041 -15.467 1.00 89.12 173 PHE A C 1
ATOM 1366 O O . PHE A 1 173 ? 11.136 1.174 -16.507 1.00 89.12 173 PHE A O 1
ATOM 1373 N N . VAL A 1 174 ? 9.320 1.630 -15.265 1.00 90.69 174 VAL A N 1
ATOM 1374 C CA . VAL A 1 174 ? 8.707 2.500 -16.278 1.00 90.69 174 VAL A CA 1
ATOM 1375 C C . VAL A 1 174 ? 9.587 3.719 -16.523 1.00 90.69 174 VAL A C 1
ATOM 1377 O O . VAL A 1 174 ? 9.890 4.015 -17.671 1.00 90.69 174 VAL A O 1
ATOM 1380 N N . ILE A 1 175 ? 10.047 4.386 -15.456 1.00 87.31 175 ILE A N 1
ATOM 1381 C CA . ILE A 1 175 ? 10.947 5.544 -15.572 1.00 87.31 175 ILE A CA 1
ATOM 1382 C C . ILE A 1 175 ? 12.226 5.148 -16.306 1.00 87.31 175 ILE A C 1
ATOM 1384 O O . ILE A 1 175 ? 12.612 5.829 -17.253 1.00 87.31 175 ILE A O 1
ATOM 1388 N N . HIS A 1 176 ? 12.830 4.027 -15.907 1.00 83.50 176 HIS A N 1
ATOM 1389 C CA . HIS A 1 176 ? 14.028 3.485 -16.531 1.00 83.50 176 HIS A CA 1
ATOM 1390 C C . HIS A 1 176 ? 13.840 3.283 -18.037 1.00 83.50 176 HIS A C 1
ATOM 1392 O O . HIS A 1 176 ? 14.581 3.874 -18.815 1.00 83.50 176 HIS A O 1
ATOM 1398 N N . VAL A 1 177 ? 12.805 2.551 -18.461 1.00 87.06 177 VAL A N 1
ATOM 1399 C CA . VAL A 1 177 ? 12.539 2.304 -19.887 1.00 87.06 177 VAL A CA 1
ATOM 1400 C C . VAL A 1 177 ? 12.267 3.603 -20.646 1.00 87.06 177 VAL A C 1
ATOM 1402 O O . VAL A 1 177 ? 12.784 3.780 -21.741 1.00 87.06 177 VAL A O 1
ATOM 1405 N N . THR A 1 178 ? 11.528 4.550 -20.060 1.00 87.00 178 THR A N 1
ATOM 1406 C CA . THR A 1 178 ? 11.268 5.855 -20.700 1.00 87.00 178 THR A CA 1
ATOM 1407 C C . THR A 1 178 ? 12.476 6.792 -20.742 1.00 87.00 178 THR A C 1
ATOM 1409 O O . THR A 1 178 ? 12.410 7.825 -21.399 1.00 87.00 178 THR A O 1
ATOM 1412 N N . SER A 1 179 ? 13.551 6.472 -20.016 1.00 83.38 179 SER A N 1
ATOM 1413 C CA . SER A 1 179 ? 14.791 7.258 -19.989 1.00 83.38 179 SER A CA 1
ATOM 1414 C C . SER A 1 179 ? 15.865 6.749 -20.954 1.00 83.38 179 SER A C 1
ATOM 1416 O O . SER A 1 179 ? 16.898 7.397 -21.090 1.00 83.38 179 SER A O 1
ATOM 1418 N N . ILE A 1 180 ? 15.638 5.597 -21.595 1.00 83.56 180 ILE A N 1
ATOM 1419 C CA . ILE A 1 180 ? 16.548 5.007 -22.583 1.00 83.56 180 ILE A CA 1
ATOM 1420 C C . ILE A 1 180 ? 16.324 5.683 -23.941 1.00 83.56 180 ILE A C 1
ATOM 1422 O O . ILE A 1 180 ? 15.186 5.956 -24.319 1.00 83.56 180 ILE A O 1
ATOM 1426 N N . ASP A 1 181 ? 17.408 5.928 -24.678 1.00 80.38 181 ASP A N 1
ATOM 1427 C CA . ASP A 1 181 ? 17.350 6.467 -26.039 1.00 80.38 181 ASP A CA 1
ATOM 1428 C C . ASP A 1 181 ? 16.695 5.474 -27.019 1.00 80.38 181 ASP A C 1
ATOM 1430 O O . ASP A 1 181 ? 16.929 4.263 -26.951 1.00 80.38 181 ASP A O 1
ATOM 1434 N N . ASP A 1 182 ? 15.936 5.994 -27.991 1.00 76.44 182 ASP A N 1
ATOM 1435 C CA . ASP A 1 182 ? 15.179 5.198 -28.975 1.00 76.44 182 ASP A CA 1
ATOM 1436 C C . ASP A 1 182 ? 16.047 4.179 -29.742 1.00 76.44 182 ASP A C 1
ATOM 1438 O O . ASP A 1 182 ? 15.565 3.117 -30.131 1.00 76.44 182 ASP A O 1
ATOM 1442 N N . GLU A 1 183 ? 17.341 4.456 -29.926 1.00 76.31 183 GLU A N 1
ATOM 1443 C CA . GLU A 1 183 ? 18.281 3.567 -30.628 1.00 76.31 183 GLU A CA 1
ATOM 1444 C C . GLU A 1 183 ? 18.554 2.248 -29.883 1.00 76.31 183 GLU A C 1
ATOM 1446 O O . GLU A 1 183 ? 18.991 1.267 -30.489 1.00 76.31 183 GLU A O 1
ATOM 1451 N N . VAL A 1 184 ? 18.305 2.210 -28.571 1.00 77.75 184 VAL A N 1
ATOM 1452 C CA . VAL A 1 184 ? 18.602 1.061 -27.700 1.00 77.75 184 VAL A CA 1
ATOM 1453 C C . VAL A 1 184 ? 17.330 0.468 -27.074 1.00 77.75 184 VAL A C 1
ATOM 1455 O O . VAL A 1 184 ? 17.399 -0.523 -26.346 1.00 77.75 184 VAL A O 1
ATOM 1458 N N . ALA A 1 185 ? 16.155 1.017 -27.400 1.00 75.44 185 ALA A N 1
ATOM 1459 C CA . ALA A 1 185 ? 14.860 0.573 -26.880 1.00 75.44 185 ALA A CA 1
ATOM 1460 C C . ALA A 1 185 ? 14.557 -0.905 -27.196 1.00 75.44 185 ALA A C 1
ATOM 1462 O O . ALA A 1 185 ? 14.032 -1.628 -26.347 1.00 75.44 185 ALA A O 1
ATOM 1463 N N . ASP A 1 186 ? 14.968 -1.389 -28.373 1.00 78.88 186 ASP A N 1
ATOM 1464 C CA . ASP A 1 186 ? 14.779 -2.786 -28.795 1.00 78.88 186 ASP A CA 1
ATOM 1465 C C . ASP A 1 186 ? 15.620 -3.795 -27.986 1.00 78.88 186 ASP A C 1
ATOM 1467 O O . ASP A 1 186 ? 15.413 -5.005 -28.083 1.00 78.88 186 ASP A O 1
ATOM 1471 N N . GLN A 1 187 ? 16.577 -3.320 -27.181 1.00 82.69 187 GLN A N 1
ATOM 1472 C CA . GLN A 1 187 ? 17.472 -4.160 -26.378 1.00 82.69 187 GLN A CA 1
ATOM 1473 C C . GLN A 1 187 ? 17.016 -4.292 -24.917 1.00 82.69 187 GLN A C 1
ATOM 1475 O O . GLN A 1 187 ? 17.684 -4.962 -24.125 1.00 82.69 187 GLN A O 1
ATOM 1480 N N . VAL A 1 188 ? 15.887 -3.678 -24.542 1.00 84.19 188 VAL A N 1
ATOM 1481 C CA . VAL A 1 188 ? 15.339 -3.775 -23.184 1.00 84.19 188 VAL A CA 1
ATOM 1482 C C . VAL A 1 188 ? 14.915 -5.223 -22.893 1.00 84.19 188 VAL A C 1
ATOM 1484 O O . VAL A 1 188 ? 14.154 -5.814 -23.664 1.00 84.19 188 VAL A O 1
ATOM 1487 N N . PRO A 1 189 ? 15.353 -5.817 -21.766 1.00 87.94 189 PRO A N 1
ATOM 1488 C CA . PRO A 1 189 ? 14.988 -7.185 -21.427 1.00 87.94 189 PRO A CA 1
ATOM 1489 C C . PRO A 1 189 ? 13.464 -7.369 -21.294 1.00 87.94 189 PRO A C 1
ATOM 1491 O O . PRO A 1 189 ? 12.805 -6.546 -20.648 1.00 87.94 189 PRO A O 1
ATOM 1494 N N . PRO A 1 190 ? 12.892 -8.486 -21.786 1.00 89.12 190 PRO A N 1
ATOM 1495 C CA . PRO A 1 190 ? 11.454 -8.750 -21.691 1.00 89.12 190 PRO A CA 1
ATOM 1496 C C . PRO A 1 190 ? 10.907 -8.707 -20.259 1.00 89.12 190 PRO A C 1
ATOM 1498 O O . PRO A 1 190 ? 9.809 -8.210 -20.034 1.00 89.12 190 PRO A O 1
ATOM 1501 N N . SER A 1 191 ? 11.693 -9.145 -19.272 1.00 89.12 191 SER A N 1
ATOM 1502 C CA . SER A 1 191 ? 11.307 -9.104 -17.855 1.00 89.12 191 SER A CA 1
ATOM 1503 C C . SER A 1 191 ? 11.070 -7.682 -17.334 1.00 89.12 191 SER A C 1
ATOM 1505 O O . SER A 1 191 ? 10.206 -7.465 -16.486 1.00 89.12 191 SER A O 1
ATOM 1507 N N . VAL A 1 192 ? 11.802 -6.689 -17.849 1.00 88.62 192 VAL A N 1
ATOM 1508 C CA . VAL A 1 192 ? 11.614 -5.276 -17.489 1.00 88.62 192 VAL A CA 1
ATOM 1509 C C . VAL A 1 192 ? 10.335 -4.736 -18.124 1.00 88.62 192 VAL A C 1
ATOM 1511 O O . VAL A 1 192 ? 9.591 -3.995 -17.480 1.00 88.62 192 VAL A O 1
ATOM 1514 N N . LEU A 1 193 ? 10.031 -5.149 -19.357 1.00 91.44 193 LEU A N 1
ATOM 1515 C CA . LEU A 1 193 ? 8.779 -4.798 -20.030 1.00 91.44 193 LEU A CA 1
ATOM 1516 C C . LEU A 1 193 ? 7.562 -5.405 -19.320 1.00 91.44 193 LEU A C 1
ATOM 1518 O O . LEU A 1 193 ? 6.558 -4.715 -19.154 1.00 91.44 193 LEU A O 1
ATOM 1522 N N . GLU A 1 194 ? 7.659 -6.643 -18.830 1.00 94.06 194 GLU A N 1
ATOM 1523 C CA . GLU A 1 194 ? 6.621 -7.267 -17.998 1.00 94.06 194 GLU A CA 1
ATOM 1524 C C . GLU A 1 194 ? 6.365 -6.454 -16.719 1.00 94.06 194 GLU A C 1
ATOM 1526 O O . GLU A 1 194 ? 5.217 -6.150 -16.389 1.00 94.06 194 GLU A O 1
ATOM 1531 N N . MET A 1 195 ? 7.420 -6.009 -16.030 1.00 93.50 195 MET A N 1
ATOM 1532 C CA . MET A 1 195 ? 7.300 -5.133 -14.856 1.00 93.50 195 MET A CA 1
ATOM 1533 C C . MET A 1 195 ? 6.650 -3.783 -15.198 1.00 93.50 195 MET A C 1
ATOM 1535 O O . MET A 1 195 ? 5.793 -3.293 -14.455 1.00 93.50 195 MET A O 1
ATOM 1539 N N . CYS A 1 196 ? 7.000 -3.196 -16.345 1.00 94.25 196 CYS A N 1
ATOM 1540 C CA . CYS A 1 196 ? 6.352 -1.983 -16.842 1.00 94.25 196 CYS A CA 1
ATOM 1541 C C . CYS A 1 196 ? 4.865 -2.221 -17.125 1.00 94.25 196 CYS A C 1
ATOM 1543 O O . CYS A 1 196 ? 4.024 -1.408 -16.740 1.00 94.25 196 CYS A O 1
ATOM 1545 N N . GLN A 1 197 ? 4.522 -3.352 -17.742 1.00 96.38 197 GLN A N 1
ATOM 1546 C CA . GLN A 1 197 ? 3.143 -3.736 -18.018 1.00 96.38 197 GLN A CA 1
ATOM 1547 C C . GLN A 1 197 ? 2.339 -3.892 -16.722 1.00 96.38 197 GLN A C 1
ATOM 1549 O O . GLN A 1 197 ? 1.216 -3.391 -16.638 1.00 96.38 197 GLN A O 1
ATOM 1554 N N . VAL A 1 198 ? 2.914 -4.521 -15.692 1.00 96.19 198 VAL A N 1
ATOM 1555 C CA . VAL A 1 198 ? 2.302 -4.610 -14.356 1.00 96.19 198 VAL A CA 1
ATOM 1556 C C . VAL A 1 198 ? 2.043 -3.215 -13.789 1.00 96.19 198 VAL A C 1
ATOM 1558 O O . VAL A 1 198 ? 0.928 -2.941 -13.338 1.00 96.19 198 VAL A O 1
ATOM 1561 N N . CYS A 1 199 ? 3.022 -2.308 -13.864 1.00 96.50 199 CYS A N 1
ATOM 1562 C CA . CYS A 1 199 ? 2.862 -0.933 -13.395 1.00 96.50 199 CYS A CA 1
ATOM 1563 C C . CYS A 1 199 ? 1.738 -0.194 -14.138 1.00 96.50 199 CYS A C 1
ATOM 1565 O O . CYS A 1 199 ? 0.892 0.435 -13.506 1.00 96.50 199 CYS A O 1
ATOM 1567 N N . LEU A 1 200 ? 1.698 -0.274 -15.470 1.00 96.69 200 LEU A N 1
ATOM 1568 C CA . LEU A 1 200 ? 0.689 0.403 -16.292 1.00 96.69 200 LEU A CA 1
ATOM 1569 C C . LEU A 1 200 ? -0.717 -0.163 -16.058 1.00 96.69 200 LEU A C 1
ATOM 1571 O O . LEU A 1 200 ? -1.685 0.595 -15.949 1.00 96.69 200 LEU A O 1
ATOM 1575 N N . ASN A 1 201 ? -0.834 -1.483 -15.912 1.00 96.44 201 ASN A N 1
ATOM 1576 C CA . ASN A 1 201 ? -2.091 -2.131 -15.549 1.00 96.44 201 ASN A CA 1
ATOM 1577 C C . ASN A 1 201 ? -2.565 -1.683 -14.160 1.00 96.44 201 ASN A C 1
ATOM 1579 O O . ASN A 1 201 ? -3.739 -1.347 -13.995 1.00 96.44 201 ASN A O 1
ATOM 1583 N N . ALA A 1 202 ? -1.657 -1.603 -13.184 1.00 96.50 202 ALA A N 1
ATOM 1584 C CA . ALA A 1 202 ? -1.960 -1.086 -11.854 1.00 96.50 202 ALA A CA 1
ATOM 1585 C C . ALA A 1 202 ? -2.399 0.389 -11.893 1.00 96.50 202 ALA A C 1
ATOM 1587 O O . ALA A 1 202 ? -3.360 0.757 -11.216 1.00 96.50 202 ALA A O 1
ATOM 1588 N N . SER A 1 203 ? -1.761 1.227 -12.718 1.00 95.62 203 SER A N 1
ATOM 1589 C CA . SER A 1 203 ? -2.175 2.616 -12.984 1.00 95.62 203 SER A CA 1
ATOM 1590 C C . SER A 1 203 ? -3.594 2.696 -13.523 1.00 95.62 203 SER A C 1
ATOM 1592 O O . SER A 1 203 ? -4.426 3.437 -12.996 1.00 95.62 203 SER A O 1
ATOM 1594 N N . ARG A 1 204 ? -3.915 1.874 -14.523 1.00 95.62 204 ARG A N 1
ATOM 1595 C CA . ARG A 1 204 ? -5.259 1.811 -15.100 1.00 95.62 204 ARG A CA 1
ATOM 1596 C C . ARG A 1 204 ? -6.307 1.401 -14.061 1.00 95.62 204 ARG A C 1
ATOM 1598 O O . ARG A 1 204 ? -7.346 2.048 -13.953 1.00 95.62 204 ARG A O 1
ATOM 1605 N N . LEU A 1 205 ? -6.041 0.350 -13.286 1.00 95.69 205 LEU A N 1
ATOM 1606 C CA . LEU A 1 205 ? -6.986 -0.170 -12.291 1.00 95.69 205 LEU A CA 1
ATOM 1607 C C . LEU A 1 205 ? -7.183 0.790 -11.114 1.00 95.69 205 LEU A C 1
ATOM 1609 O O . LEU A 1 205 ? -8.301 0.914 -10.606 1.00 95.69 205 LEU A O 1
ATOM 1613 N N . PHE A 1 206 ? -6.136 1.513 -10.720 1.00 94.25 206 PHE A N 1
ATOM 1614 C CA . PHE A 1 206 ? -6.238 2.596 -9.750 1.00 94.25 206 PHE A CA 1
ATOM 1615 C C . PHE A 1 206 ? -7.130 3.725 -10.259 1.00 94.25 206 PHE A C 1
ATOM 1617 O O . PHE A 1 206 ? -8.058 4.099 -9.551 1.00 94.25 206 PHE A O 1
ATOM 1624 N N . ILE A 1 207 ? -6.912 4.220 -11.485 1.00 93.81 207 ILE A N 1
ATOM 1625 C CA . ILE A 1 207 ? -7.718 5.309 -12.063 1.00 93.81 207 ILE A CA 1
ATOM 1626 C C . ILE A 1 207 ? -9.194 4.907 -12.136 1.00 93.81 207 ILE A C 1
ATOM 1628 O O . ILE A 1 207 ? -10.044 5.664 -11.679 1.00 93.81 207 ILE A O 1
ATOM 1632 N N . MET A 1 208 ? -9.499 3.695 -12.611 1.00 92.38 208 MET A N 1
ATOM 1633 C CA . MET A 1 208 ? -10.878 3.183 -12.641 1.00 92.38 208 MET A CA 1
ATOM 1634 C C . MET A 1 208 ? -11.518 3.138 -11.244 1.00 92.38 208 MET A C 1
ATOM 1636 O O . MET A 1 208 ? -12.700 3.432 -11.074 1.00 92.38 208 MET A O 1
ATOM 1640 N N . THR A 1 209 ? -10.741 2.765 -10.226 1.00 91.69 209 THR A N 1
ATOM 1641 C CA . THR A 1 209 ? -11.222 2.716 -8.837 1.00 91.69 209 THR A CA 1
ATOM 1642 C C . THR A 1 209 ? -11.410 4.126 -8.266 1.00 91.69 209 THR A C 1
ATOM 1644 O O . THR A 1 209 ? -12.394 4.393 -7.576 1.00 91.69 209 THR A O 1
ATOM 1647 N N . ALA A 1 210 ? -10.494 5.043 -8.579 1.00 90.75 210 ALA A N 1
ATOM 1648 C CA . ALA A 1 210 ? -10.533 6.428 -8.132 1.00 90.75 210 ALA A CA 1
ATOM 1649 C C . ALA A 1 210 ? -11.721 7.170 -8.752 1.00 90.75 210 ALA A C 1
ATOM 1651 O O . ALA A 1 210 ? -12.431 7.867 -8.037 1.00 90.75 210 ALA A O 1
ATOM 1652 N N . GLU A 1 211 ? -11.990 6.963 -10.043 1.00 90.19 211 GLU A N 1
ATOM 1653 C CA . GLU A 1 211 ? -13.163 7.503 -10.737 1.00 90.19 211 GLU A CA 1
ATOM 1654 C C . GLU A 1 211 ? -14.462 7.091 -10.037 1.00 90.19 211 GLU A C 1
ATOM 1656 O O . GLU A 1 211 ? -15.298 7.937 -9.714 1.00 90.19 211 GLU A O 1
ATOM 1661 N N . PHE A 1 212 ? -14.604 5.802 -9.719 1.00 87.56 212 PHE A N 1
ATOM 1662 C CA . PHE A 1 212 ? -15.758 5.310 -8.975 1.00 87.56 212 PHE A CA 1
ATOM 1663 C C . PHE A 1 212 ? -15.895 5.999 -7.615 1.00 87.56 212 PHE A C 1
ATOM 1665 O O . PHE A 1 212 ? -16.980 6.470 -7.279 1.00 87.56 212 PHE A O 1
ATOM 1672 N N . ILE A 1 213 ? -14.816 6.126 -6.844 1.00 86.25 213 ILE A N 1
ATOM 1673 C CA . ILE A 1 213 ? -14.864 6.785 -5.533 1.00 86.25 213 ILE A CA 1
ATOM 1674 C C . ILE A 1 213 ? -15.223 8.273 -5.665 1.00 86.25 213 ILE A C 1
ATOM 1676 O O . ILE A 1 213 ? -16.102 8.746 -4.946 1.00 86.25 213 ILE A O 1
ATOM 1680 N N . LEU A 1 214 ? -14.596 8.984 -6.606 1.00 85.88 214 LEU A N 1
ATOM 1681 C CA . LEU A 1 214 ? -14.805 10.413 -6.856 1.00 85.88 214 LEU A CA 1
ATOM 1682 C C . LEU A 1 214 ? -16.206 10.726 -7.397 1.00 85.88 214 LEU A C 1
ATOM 1684 O O . LEU A 1 214 ? -16.726 11.813 -7.155 1.00 85.88 214 LEU A O 1
ATOM 1688 N N . SER A 1 215 ? -16.844 9.778 -8.092 1.00 84.31 215 SER A N 1
ATOM 1689 C CA . SER A 1 215 ? -18.227 9.923 -8.569 1.00 84.31 215 SER A CA 1
ATOM 1690 C C . SER A 1 215 ? -19.267 9.941 -7.438 1.00 84.31 215 SER A C 1
ATOM 1692 O O . SER A 1 215 ? -20.409 10.358 -7.644 1.00 84.31 215 SER A O 1
ATOM 1694 N N . HIS A 1 216 ? -18.887 9.540 -6.220 1.00 75.25 216 HIS A N 1
ATOM 1695 C CA . HIS A 1 216 ? -19.758 9.567 -5.052 1.00 75.25 216 HIS A CA 1
ATOM 1696 C C . HIS A 1 216 ? -19.440 10.772 -4.162 1.00 75.25 216 HIS A C 1
ATOM 1698 O O . HIS A 1 216 ? -18.287 11.115 -3.935 1.00 75.25 216 HIS A O 1
ATOM 1704 N N . ARG A 1 217 ? -20.470 11.391 -3.567 1.00 62.31 217 ARG A N 1
ATOM 1705 C CA . ARG A 1 217 ? -20.279 12.454 -2.566 1.00 62.31 217 ARG A CA 1
ATOM 1706 C C . ARG A 1 217 ? -19.487 11.884 -1.379 1.00 62.31 217 ARG A C 1
ATOM 1708 O O . ARG A 1 217 ? -19.974 10.985 -0.684 1.00 62.31 217 ARG A O 1
ATOM 1715 N N . THR A 1 218 ? -18.278 12.388 -1.163 1.00 57.94 218 THR A N 1
ATOM 1716 C CA . THR A 1 218 ? -17.372 11.953 -0.093 1.00 57.94 218 THR A CA 1
ATOM 1717 C C . THR A 1 218 ? -17.131 13.105 0.884 1.00 57.94 218 THR A C 1
ATOM 1719 O O . THR A 1 218 ? -16.706 14.178 0.454 1.00 57.94 218 THR A O 1
ATOM 1722 N N . PRO A 1 219 ? -17.403 12.940 2.191 1.00 51.16 219 PRO A N 1
ATOM 1723 C CA . PRO A 1 219 ? -16.940 13.902 3.183 1.00 51.16 219 PRO A CA 1
ATOM 1724 C C . PRO A 1 219 ? -15.403 13.872 3.213 1.00 51.16 219 PRO A C 1
ATOM 1726 O O . PRO A 1 219 ? -14.825 12.797 3.274 1.00 51.16 219 PRO A O 1
ATOM 1729 N N . TYR A 1 220 ? -14.807 15.061 3.087 1.00 48.72 220 TYR A N 1
ATOM 1730 C CA . TYR A 1 220 ? -13.411 15.552 3.040 1.00 48.72 220 TYR A CA 1
ATOM 1731 C C . TYR A 1 220 ? -12.183 14.714 3.476 1.00 48.72 220 TYR A C 1
ATOM 1733 O O . TYR A 1 220 ? -11.069 15.223 3.399 1.00 48.72 220 TYR A O 1
ATOM 1741 N N . THR A 1 221 ? -12.306 13.461 3.887 1.00 53.31 221 THR A N 1
ATOM 1742 C CA . THR A 1 221 ? -11.219 12.686 4.493 1.00 53.31 221 THR A CA 1
ATOM 1743 C C . THR A 1 221 ? -11.391 11.212 4.148 1.00 53.31 221 THR A C 1
ATOM 1745 O O . THR A 1 221 ? -12.294 10.541 4.642 1.00 53.31 221 THR A O 1
ATOM 1748 N N . TYR A 1 222 ? -10.509 10.704 3.286 1.00 56.91 222 TYR A N 1
ATOM 1749 C CA . TYR A 1 222 ? -10.441 9.309 2.835 1.00 56.91 222 TYR A CA 1
ATOM 1750 C C . TYR A 1 222 ? -9.924 8.366 3.929 1.00 56.91 222 TYR A C 1
ATOM 1752 O O . TYR A 1 222 ? -8.936 7.659 3.752 1.00 56.91 222 TYR A O 1
ATOM 1760 N N . SER A 1 223 ? -10.568 8.374 5.092 1.00 54.09 223 SER A N 1
ATOM 1761 C CA . SER A 1 223 ? -10.210 7.487 6.186 1.00 54.09 223 SER A CA 1
ATOM 1762 C C . SER A 1 223 ? -11.459 6.970 6.883 1.00 54.09 223 SER A C 1
ATOM 1764 O O . SER A 1 223 ? -12.266 7.731 7.414 1.00 54.09 223 SER A O 1
ATOM 1766 N N . VAL A 1 224 ? -11.577 5.642 6.930 1.00 50.31 224 VAL A N 1
ATOM 1767 C CA . VAL A 1 224 ? -12.513 4.905 7.802 1.00 50.31 224 VAL A CA 1
ATOM 1768 C C . VAL A 1 224 ? -12.365 5.270 9.272 1.00 50.31 224 VAL A C 1
ATOM 1770 O O . VAL A 1 224 ? -13.265 5.015 10.061 1.00 50.31 224 VAL A O 1
ATOM 1773 N N . ALA A 1 225 ? -11.250 5.894 9.640 1.00 43.12 225 ALA A N 1
ATOM 1774 C CA . ALA A 1 225 ? -10.902 6.218 11.006 1.00 43.12 225 ALA A CA 1
ATOM 1775 C C . ALA A 1 225 ? -11.727 7.381 11.608 1.00 43.12 225 ALA A C 1
ATOM 1777 O O . ALA A 1 225 ? -11.460 7.815 12.725 1.00 43.12 225 ALA A O 1
ATOM 1778 N N . GLN A 1 226 ? -12.729 7.887 10.883 1.00 41.28 226 GLN A N 1
ATOM 1779 C CA . GLN A 1 226 ? -13.689 8.880 11.377 1.00 41.28 226 GLN A CA 1
ATOM 1780 C C . GLN A 1 226 ? -14.956 8.290 12.011 1.00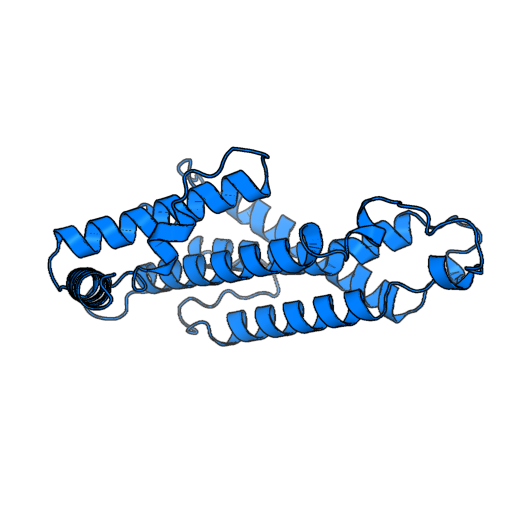 41.28 226 GLN A C 1
ATOM 1782 O O . GLN A 1 226 ? -15.772 9.066 12.509 1.00 41.28 226 GLN A O 1
ATOM 1787 N N . TRP A 1 227 ? -15.127 6.963 11.993 1.00 34.28 227 TRP A N 1
ATOM 1788 C CA . TRP A 1 227 ? -16.302 6.277 12.542 1.00 34.28 227 TRP A CA 1
ATOM 1789 C C . TRP A 1 227 ? -15.957 5.446 13.777 1.00 34.28 227 TRP A C 1
ATOM 1791 O O . TRP A 1 227 ? -14.972 4.672 13.725 1.00 34.28 227 TRP A O 1
#

Organism: NCBI:txid1325733

Sequence (227 aa):
MNLGRSAKRCQDFSSKDTQVQTLTRLSWVCFILESDILAEFNQPRSGIELLVDKLPFPNYGGPACPSHLYVLAEISARLLLNRIHHSLFFTDNLTIYTGGNPSPSDQGQSSILHPDASLVRVCSELDHQLETWYNSLPEIIKPNLEGSPSGDKLASLLRLRYWSAKQVIFRAFVIHVTSIDDEVADQVPPSVLEMCQVCLNASRLFIMTAEFILSHRTPYTYSVAQW

Foldseek 3Di:
DDPPVLVVVLVVLPDPDPVSLVVLLVLLVVVLVVLVCVVPDVDDDPCSVVVNVSHDDRDPDDDDDLLSLLQSLSSVLSVLLVVLCCLCPVPPVCCLVPVPPDPPPDDPPVPLQDRPPVLVVSLVVSLVVLVVSLVPRDPVLRWDLDDAGDPDLSSLLSSLSSLVSLLSSLVSLLSSLVPDDPVCNVVHDVVSVVSVVSNVVSVVSNVRSVVVNVVDDDPPDSHSSVD

pLDDT: mean 80.04, std 18.01, range [30.77, 98.25]

Secondary structure (DSSP, 8-state):
--HHHHHHHHHHHT---HHHHHHHHHHHHHHHHHHHHHHHS-PPP-SHHHHHTTSPPPP--SS--HHHHHHHHHHHHHHHHHHHHIIIIISSGGGTTTT----SSS--THHHHS--HHHHHHHHHHHHHHHHHHHHS-TTTPPP-SSSPPS-HHHHHHHHHHHHHHHHHHHHHHHHHHTS-GGGGGGS-HHHHHHHHHHHHHHHHHHHHHHHHHTS---S---GGG-